Protein AF-X0XVK4-F1 (afdb_monomer_lite)

pLDDT: mean 81.13, std 18.78, range [25.44, 97.19]

Structure (mmCIF, N/CA/C/O backbone):
data_AF-X0XVK4-F1
#
_entry.id   AF-X0XVK4-F1
#
loop_
_atom_site.group_PDB
_atom_site.id
_atom_site.type_symbol
_atom_site.label_atom_id
_atom_site.label_alt_id
_atom_site.label_comp_id
_atom_site.label_asym_id
_atom_site.label_entity_id
_atom_site.label_seq_id
_atom_site.pdbx_PDB_ins_code
_atom_site.Cartn_x
_atom_site.Cartn_y
_atom_site.Cartn_z
_atom_site.occupancy
_atom_site.B_iso_or_equiv
_atom_site.auth_seq_id
_atom_site.auth_comp_id
_atom_site.auth_asym_id
_atom_site.auth_atom_id
_atom_site.pdbx_PDB_model_num
ATOM 1 N N . SER A 1 1 ? 31.329 2.927 -8.011 1.00 32.28 1 SER A N 1
ATOM 2 C CA . SER A 1 1 ? 30.435 2.873 -6.840 1.00 32.28 1 SER A CA 1
ATOM 3 C C . SER A 1 1 ? 29.659 4.177 -6.790 1.00 32.28 1 SER A C 1
ATOM 5 O O . SER A 1 1 ? 30.174 5.175 -6.301 1.00 32.28 1 SER A O 1
ATOM 7 N N . ALA A 1 2 ? 28.482 4.217 -7.417 1.00 25.44 2 ALA A N 1
ATOM 8 C CA . ALA A 1 2 ? 27.645 5.414 -7.405 1.00 25.44 2 ALA A CA 1
ATOM 9 C C . ALA A 1 2 ? 27.081 5.615 -5.984 1.00 25.44 2 ALA A C 1
ATOM 11 O O . ALA A 1 2 ? 26.613 4.638 -5.393 1.00 25.44 2 ALA A O 1
ATOM 12 N N . PRO A 1 3 ? 27.164 6.819 -5.396 1.00 25.98 3 PRO A N 1
ATOM 13 C CA . PRO A 1 3 ? 26.611 7.067 -4.077 1.00 25.98 3 PRO A CA 1
ATOM 14 C C . PRO A 1 3 ? 25.083 7.089 -4.172 1.00 25.98 3 PRO A C 1
ATOM 16 O O . PRO A 1 3 ? 24.522 7.820 -4.986 1.00 25.98 3 PRO A O 1
ATOM 19 N N . LEU A 1 4 ? 24.428 6.292 -3.324 1.00 28.64 4 LEU A N 1
ATOM 20 C CA . LEU A 1 4 ? 22.988 6.307 -3.050 1.00 28.64 4 LEU A CA 1
ATOM 21 C C . LEU A 1 4 ? 22.585 7.687 -2.496 1.00 28.64 4 LEU A C 1
ATOM 23 O O . LEU A 1 4 ? 22.470 7.885 -1.287 1.00 28.64 4 LEU A O 1
ATOM 27 N N . HIS A 1 5 ? 22.433 8.681 -3.368 1.00 30.23 5 HIS A N 1
ATOM 28 C CA . HIS A 1 5 ? 22.003 10.017 -2.982 1.00 30.23 5 HIS A CA 1
ATOM 29 C C . HIS A 1 5 ? 20.472 10.090 -2.892 1.00 30.23 5 HIS A C 1
ATOM 31 O O . HIS A 1 5 ? 19.766 10.011 -3.887 1.00 30.23 5 HIS A O 1
ATOM 37 N N . ASN A 1 6 ? 19.997 10.329 -1.666 1.00 30.61 6 ASN A N 1
ATOM 38 C CA . ASN A 1 6 ? 18.761 11.042 -1.331 1.00 30.61 6 ASN A CA 1
ATOM 39 C C . ASN A 1 6 ? 17.428 10.521 -1.906 1.00 30.61 6 ASN A C 1
ATOM 41 O O . ASN A 1 6 ? 16.698 11.243 -2.578 1.00 30.61 6 ASN A O 1
ATOM 45 N N . TRP A 1 7 ? 16.981 9.371 -1.402 1.00 35.00 7 TRP A N 1
ATOM 46 C CA . TRP A 1 7 ? 15.560 8.973 -1.391 1.00 35.00 7 TRP A CA 1
ATOM 47 C C . TRP A 1 7 ? 14.684 9.787 -0.407 1.00 35.00 7 TRP A C 1
ATOM 49 O O . TRP A 1 7 ? 13.522 9.471 -0.183 1.00 35.00 7 TRP A O 1
ATOM 59 N N . ARG A 1 8 ? 15.225 10.844 0.218 1.00 28.28 8 ARG A N 1
ATOM 60 C CA . ARG A 1 8 ? 14.572 11.587 1.315 1.00 28.28 8 ARG A CA 1
ATOM 61 C C . ARG A 1 8 ? 13.628 12.716 0.862 1.00 28.28 8 ARG A C 1
ATOM 63 O O . ARG A 1 8 ? 12.961 13.297 1.710 1.00 28.28 8 ARG A O 1
ATOM 70 N N . GLY A 1 9 ? 13.588 13.057 -0.431 1.00 26.86 9 GLY A N 1
ATOM 71 C CA . GLY A 1 9 ? 12.901 14.263 -0.935 1.00 26.86 9 GLY A CA 1
ATOM 72 C C . GLY A 1 9 ? 11.554 14.048 -1.634 1.00 26.86 9 GLY A C 1
ATOM 73 O O . GLY A 1 9 ? 10.743 14.966 -1.696 1.00 26.86 9 GLY A O 1
ATOM 74 N N . LEU A 1 10 ? 11.282 12.844 -2.126 1.00 30.81 10 LEU A N 1
ATOM 75 C CA . LEU A 1 10 ? 9.990 12.454 -2.686 1.00 30.81 10 LEU A CA 1
ATOM 76 C C . LEU A 1 10 ? 9.552 11.249 -1.880 1.00 30.81 10 LEU A C 1
ATOM 78 O O . LEU A 1 10 ? 10.339 10.326 -1.715 1.00 30.81 10 LEU A O 1
ATOM 82 N N . GLY A 1 11 ? 8.348 11.285 -1.317 1.00 35.28 11 GLY A N 1
ATOM 83 C CA . GLY A 1 11 ? 7.818 10.224 -0.471 1.00 35.28 11 GLY A CA 1
ATOM 84 C C . GLY A 1 11 ? 7.635 8.894 -1.213 1.00 35.28 11 GLY A C 1
ATOM 85 O O . GLY A 1 11 ? 6.510 8.495 -1.501 1.00 35.28 11 GLY A O 1
ATOM 86 N N . GLY A 1 12 ? 8.743 8.230 -1.516 1.00 33.53 12 GLY A N 1
A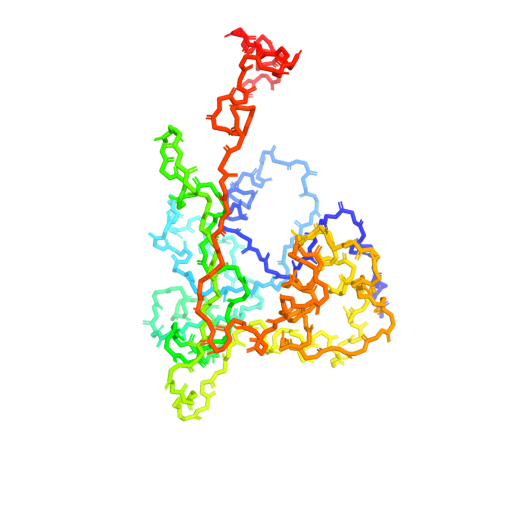TOM 87 C CA . GLY A 1 12 ? 8.829 7.037 -2.326 1.00 33.53 12 GLY A CA 1
ATOM 88 C C . GLY A 1 12 ? 8.794 5.796 -1.453 1.00 33.53 12 GLY A C 1
ATOM 89 O O . GLY A 1 12 ? 9.796 5.403 -0.865 1.00 33.53 12 GLY A O 1
ATOM 90 N N . TRP A 1 13 ? 7.645 5.128 -1.454 1.00 33.78 13 TRP A N 1
ATOM 91 C CA . TRP A 1 13 ? 7.733 3.722 -1.831 1.00 33.78 13 TRP A CA 1
ATOM 92 C C . TRP A 1 13 ? 8.324 3.671 -3.248 1.00 33.78 13 TRP A C 1
ATOM 94 O O . TRP A 1 13 ? 8.011 4.557 -4.044 1.00 33.78 13 TRP A O 1
ATOM 104 N N . PRO A 1 14 ? 9.082 2.634 -3.625 1.00 39.53 14 PRO A N 1
ATOM 105 C CA . PRO A 1 14 ? 9.409 2.387 -5.030 1.00 39.53 14 PRO A CA 1
ATOM 106 C C . PRO A 1 14 ? 8.168 2.035 -5.885 1.00 39.53 14 PRO A C 1
ATOM 108 O O . PRO A 1 14 ? 8.310 1.636 -7.033 1.00 39.53 14 PRO A O 1
ATOM 111 N N . ILE A 1 15 ? 6.952 2.194 -5.344 1.00 41.34 15 ILE A N 1
ATOM 112 C CA . ILE A 1 15 ? 5.684 2.072 -6.056 1.00 41.34 15 ILE A CA 1
ATOM 113 C C . ILE A 1 15 ? 5.376 3.419 -6.704 1.00 41.34 15 ILE A C 1
ATOM 115 O O . ILE A 1 15 ? 5.015 4.397 -6.042 1.00 41.34 15 ILE A O 1
ATOM 119 N N . THR A 1 16 ? 5.488 3.451 -8.020 1.00 40.56 16 THR A N 1
ATOM 120 C CA . THR A 1 16 ? 4.923 4.510 -8.845 1.00 40.56 16 THR A CA 1
ATOM 121 C C . THR A 1 16 ? 3.405 4.379 -8.825 1.00 40.56 16 THR A C 1
ATOM 123 O O . THR A 1 16 ? 2.857 3.379 -9.283 1.00 40.56 16 THR A O 1
ATOM 126 N N . THR A 1 17 ? 2.704 5.378 -8.295 1.00 42.72 17 THR A N 1
ATOM 127 C CA . THR A 1 17 ? 1.257 5.488 -8.507 1.00 42.72 17 THR A CA 1
ATOM 128 C C . THR A 1 17 ? 0.984 5.929 -9.951 1.00 42.72 17 THR A C 1
ATOM 130 O O . THR A 1 17 ? 1.864 6.498 -10.608 1.00 42.72 17 THR A O 1
ATOM 133 N N . CYS A 1 18 ? -0.236 5.683 -10.436 1.00 41.00 18 CYS A N 1
ATOM 134 C CA . CYS A 1 18 ? -0.753 5.988 -11.784 1.00 41.00 18 CYS A CA 1
ATOM 135 C C . CYS A 1 18 ? -0.462 7.409 -12.321 1.00 41.00 18 CYS A C 1
ATOM 137 O O . CYS A 1 18 ? -0.559 7.661 -13.509 1.00 41.00 18 CYS A O 1
ATOM 139 N N . LEU A 1 19 ? -0.016 8.348 -11.484 1.00 44.06 19 LEU A N 1
ATOM 140 C CA . LEU A 1 19 ? 0.381 9.699 -11.900 1.00 44.06 19 LEU A CA 1
ATOM 141 C C . LEU A 1 19 ? 1.798 9.786 -12.504 1.00 44.06 19 LEU A C 1
ATOM 143 O O . LEU A 1 19 ? 2.182 10.824 -13.045 1.00 44.06 19 LEU A O 1
ATOM 147 N N . THR A 1 20 ? 2.596 8.722 -12.412 1.00 53.06 20 THR A N 1
ATOM 148 C CA . THR A 1 20 ? 4.001 8.716 -12.859 1.00 53.06 20 THR A CA 1
ATOM 149 C C . THR A 1 20 ? 4.169 8.759 -14.387 1.00 53.06 20 THR A C 1
ATOM 151 O O . THR A 1 20 ? 5.024 9.516 -14.852 1.00 53.06 20 THR A O 1
ATOM 154 N N . PRO A 1 21 ? 3.355 8.054 -15.199 1.00 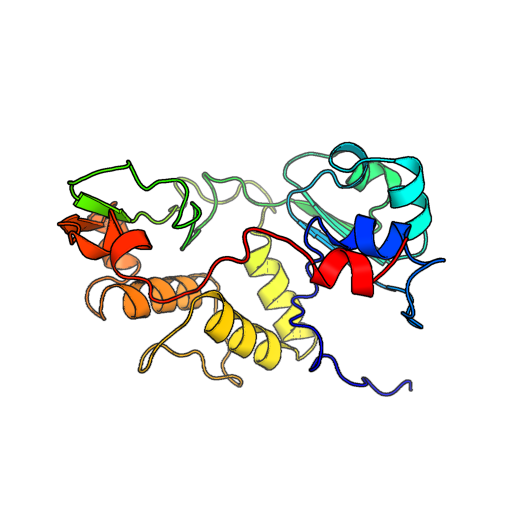49.03 21 PRO A N 1
ATOM 155 C CA . PRO A 1 21 ? 3.367 8.196 -16.653 1.00 49.03 21 PRO A CA 1
ATOM 156 C C . PRO A 1 21 ? 3.044 9.615 -17.105 1.00 49.03 21 PRO A C 1
ATOM 158 O O . PRO A 1 21 ? 3.676 10.088 -18.036 1.00 49.03 21 PRO A O 1
ATOM 161 N N . LEU A 1 22 ? 2.152 10.339 -16.415 1.00 50.19 22 LEU A N 1
ATOM 162 C CA . LEU A 1 22 ? 1.863 11.743 -16.727 1.00 50.19 22 LEU A CA 1
ATOM 163 C C . LEU A 1 22 ? 3.082 12.645 -16.457 1.00 50.19 22 LEU A C 1
ATOM 165 O O . LEU A 1 22 ? 3.399 13.525 -17.254 1.00 50.19 22 LEU A O 1
ATOM 169 N N . ALA A 1 23 ? 3.815 12.405 -15.366 1.00 53.00 23 ALA A N 1
ATOM 170 C CA . ALA A 1 23 ? 5.061 13.120 -15.087 1.00 53.00 23 ALA A CA 1
ATOM 171 C C . ALA A 1 23 ? 6.165 12.786 -16.113 1.00 53.00 23 ALA A C 1
ATOM 173 O O . ALA A 1 23 ? 6.891 13.680 -16.550 1.00 53.00 23 ALA A O 1
ATOM 174 N N . ALA A 1 24 ? 6.256 11.525 -16.548 1.00 54.16 24 ALA A N 1
ATOM 175 C CA . ALA A 1 24 ? 7.210 11.079 -17.563 1.00 54.16 24 ALA A CA 1
ATOM 176 C C . ALA A 1 24 ? 6.828 11.519 -18.995 1.00 54.16 24 ALA A C 1
ATOM 178 O O . ALA A 1 24 ? 7.697 11.832 -19.804 1.00 54.16 24 ALA A O 1
ATOM 179 N N . ALA A 1 25 ? 5.534 11.627 -19.293 1.00 52.22 25 ALA A N 1
ATOM 180 C CA . ALA A 1 25 ? 4.952 12.153 -20.527 1.00 52.22 25 ALA A CA 1
ATOM 181 C C . ALA A 1 25 ? 5.277 13.637 -20.739 1.00 52.22 25 ALA A C 1
ATOM 183 O O . ALA A 1 25 ? 5.574 14.087 -21.847 1.00 52.22 25 ALA A O 1
ATOM 184 N N . VAL A 1 26 ? 5.255 14.411 -19.651 1.00 53.25 26 VAL A N 1
ATOM 185 C CA . VAL A 1 26 ? 5.516 15.857 -19.650 1.00 53.25 26 VAL A CA 1
ATOM 186 C C . VAL A 1 26 ? 7.020 16.153 -19.491 1.00 53.25 26 VAL A C 1
ATOM 188 O O . VAL A 1 26 ? 7.418 17.308 -19.386 1.00 53.25 26 VAL A O 1
ATOM 191 N N . ARG A 1 27 ? 7.889 15.132 -19.577 1.00 55.56 27 ARG A N 1
ATOM 192 C CA . ARG A 1 27 ? 9.354 15.212 -19.424 1.00 55.56 27 ARG A CA 1
ATOM 193 C C . ARG A 1 27 ? 10.015 16.346 -20.212 1.00 55.56 27 ARG A C 1
ATOM 195 O O . ARG A 1 27 ? 10.856 17.043 -19.661 1.00 55.56 27 ARG A O 1
ATOM 202 N N . ASN A 1 28 ? 9.607 16.590 -21.461 1.00 51.53 28 ASN A N 1
ATOM 203 C CA . ASN A 1 28 ? 10.166 17.680 -22.284 1.00 51.53 28 ASN A CA 1
ATOM 204 C C . ASN A 1 28 ? 9.753 19.092 -21.820 1.00 51.53 28 ASN A C 1
ATOM 206 O O . ASN A 1 28 ? 10.301 20.079 -22.304 1.00 51.53 28 ASN A O 1
ATOM 210 N N . LYS A 1 29 ? 8.775 19.195 -20.916 1.00 50.72 29 LYS A N 1
ATOM 211 C CA . LYS A 1 29 ? 8.273 20.442 -20.322 1.00 50.72 29 LYS A CA 1
ATOM 212 C C . LYS A 1 29 ? 8.550 20.540 -18.815 1.00 50.72 29 LYS A C 1
ATOM 214 O O . LYS A 1 29 ? 8.308 21.589 -18.226 1.00 50.72 29 LYS A O 1
ATOM 219 N N . SER A 1 30 ? 9.036 19.472 -18.182 1.00 54.06 30 SER A N 1
ATOM 220 C CA . SER A 1 30 ? 9.364 19.441 -16.756 1.00 54.06 30 SER A CA 1
ATOM 221 C C . SER A 1 30 ? 10.851 19.705 -16.533 1.00 54.06 30 SER A C 1
ATOM 223 O O . SER A 1 30 ? 11.684 19.160 -17.248 1.00 54.06 30 SER A O 1
ATOM 225 N N . SER A 1 31 ? 11.207 20.463 -15.498 1.00 54.56 31 SER A N 1
ATOM 226 C CA . SER A 1 31 ? 12.598 20.700 -15.077 1.00 54.56 31 SER A CA 1
ATOM 227 C C . SER A 1 31 ? 13.220 19.508 -14.323 1.00 54.56 31 SER A C 1
ATOM 229 O O . SER A 1 31 ? 14.003 19.707 -13.395 1.00 54.56 31 SER A O 1
ATOM 231 N N . LEU A 1 32 ? 12.781 18.278 -14.604 1.00 57.22 32 LEU A N 1
ATOM 232 C CA . LEU A 1 32 ? 13.233 17.079 -13.901 1.00 57.22 32 LEU A CA 1
ATOM 233 C C . LEU A 1 32 ? 14.420 16.460 -14.651 1.00 57.22 32 LEU A C 1
ATOM 235 O O . LEU A 1 32 ? 14.248 15.852 -15.703 1.00 57.22 32 LEU A O 1
ATOM 239 N N . ASP A 1 33 ? 15.615 16.582 -14.073 1.00 65.12 33 ASP A N 1
ATOM 240 C CA . ASP A 1 33 ? 16.883 16.110 -14.657 1.00 65.12 33 ASP A CA 1
ATOM 241 C C . ASP A 1 33 ? 17.185 14.619 -14.388 1.00 65.12 33 ASP A C 1
ATOM 243 O O . ASP A 1 33 ? 18.322 14.175 -14.553 1.00 65.12 33 ASP A O 1
ATOM 247 N N . TYR A 1 34 ? 16.203 13.823 -13.953 1.00 66.38 34 TYR A N 1
ATOM 248 C CA . TYR A 1 34 ? 16.407 12.402 -13.647 1.00 66.38 34 TYR A CA 1
ATOM 249 C C . TYR A 1 34 ? 15.618 11.488 -14.589 1.00 66.38 34 TYR A C 1
ATOM 251 O O . TYR A 1 34 ? 14.569 11.861 -15.117 1.00 66.38 34 TYR A O 1
ATOM 259 N N . GLN A 1 35 ? 16.144 10.285 -14.821 1.00 69.12 35 GLN A N 1
ATOM 260 C CA . GLN A 1 35 ? 15.447 9.208 -15.523 1.00 69.12 35 GLN A CA 1
ATOM 261 C C . GLN A 1 35 ? 15.161 8.081 -14.528 1.00 69.12 35 GLN A C 1
ATOM 263 O O . GLN A 1 35 ? 16.073 7.708 -13.787 1.00 69.12 35 GLN A O 1
ATOM 268 N N . PRO A 1 36 ? 13.927 7.550 -14.471 1.00 75.25 36 PRO A N 1
ATOM 269 C CA . PRO A 1 36 ? 13.666 6.347 -13.699 1.00 75.25 36 PRO A CA 1
ATOM 270 C C . PRO A 1 36 ? 14.445 5.174 -14.308 1.00 75.25 36 PRO A C 1
ATOM 272 O O . PRO A 1 36 ? 14.480 5.008 -15.524 1.00 75.25 36 PRO A O 1
ATOM 275 N N . GLU A 1 37 ? 15.082 4.380 -13.452 1.00 84.25 37 GLU A N 1
ATOM 276 C CA . GLU A 1 37 ? 15.804 3.163 -13.853 1.00 84.25 37 GLU A CA 1
ATOM 277 C C . GLU A 1 37 ? 15.022 1.893 -13.504 1.00 84.25 37 GLU A C 1
ATOM 279 O O . GLU A 1 37 ? 15.262 0.841 -14.086 1.00 84.25 37 GLU A O 1
ATOM 284 N N . VAL A 1 38 ? 14.085 1.983 -12.555 1.00 86.19 38 VAL A N 1
ATOM 285 C CA . VAL A 1 38 ? 13.280 0.861 -12.066 1.00 86.19 38 VAL A CA 1
ATOM 286 C C . VAL A 1 38 ? 11.820 1.287 -11.977 1.00 86.19 38 VAL A C 1
ATOM 288 O O . VAL A 1 38 ? 11.518 2.362 -11.455 1.00 86.19 38 VAL A O 1
ATOM 291 N N . LEU A 1 39 ? 10.926 0.422 -12.449 1.00 85.69 39 LEU A N 1
ATOM 292 C CA . LEU A 1 39 ? 9.479 0.555 -12.320 1.00 85.69 39 LEU A CA 1
ATOM 293 C C . LEU A 1 39 ? 8.936 -0.641 -11.532 1.00 85.69 39 LEU A C 1
ATOM 295 O O . LEU A 1 39 ? 9.133 -1.786 -11.932 1.00 85.69 39 LEU A O 1
ATOM 299 N N . ILE A 1 40 ? 8.221 -0.379 -10.438 1.00 89.00 40 ILE A N 1
ATOM 300 C CA . ILE A 1 40 ? 7.441 -1.405 -9.741 1.00 89.00 40 ILE A CA 1
ATOM 301 C C . ILE A 1 40 ? 5.961 -1.130 -9.989 1.00 89.00 40 ILE A C 1
ATOM 303 O O . ILE A 1 40 ? 5.397 -0.170 -9.460 1.00 89.00 40 ILE A O 1
ATOM 307 N N . ASN A 1 41 ? 5.349 -1.984 -10.803 1.00 88.12 41 ASN A N 1
ATOM 308 C CA . ASN A 1 41 ? 3.935 -1.946 -11.136 1.00 88.12 41 ASN A CA 1
ATOM 309 C C . ASN A 1 41 ? 3.166 -2.920 -10.232 1.00 88.12 41 ASN A C 1
ATOM 311 O O . ASN A 1 41 ? 3.479 -4.107 -10.207 1.00 88.12 41 ASN A O 1
ATOM 315 N N . CYS A 1 42 ? 2.162 -2.435 -9.500 1.00 89.19 42 CYS A N 1
ATOM 316 C CA . CYS A 1 42 ? 1.366 -3.259 -8.588 1.00 89.19 42 CYS A CA 1
ATOM 317 C C . CYS A 1 42 ? -0.120 -3.181 -8.940 1.00 89.19 42 CYS A C 1
ATOM 319 O O . CYS A 1 42 ? -0.735 -2.132 -8.751 1.00 89.19 42 CYS A O 1
ATOM 321 N N . GLY A 1 43 ? -0.700 -4.288 -9.414 1.00 84.62 43 GLY A N 1
ATOM 322 C CA . GLY A 1 43 ? -2.143 -4.437 -9.623 1.00 84.62 43 GLY A CA 1
ATOM 323 C C . GLY A 1 43 ? -2.739 -3.442 -10.621 1.00 84.62 43 GLY A C 1
ATOM 324 O O . GLY A 1 43 ? -3.871 -2.997 -10.441 1.00 84.62 43 GLY A O 1
ATOM 325 N N . SER A 1 44 ? -1.968 -3.055 -11.638 1.00 84.88 44 SER A N 1
ATOM 326 C CA . SER A 1 44 ? -2.312 -1.994 -12.585 1.00 84.88 44 SER A CA 1
ATOM 327 C C . SER A 1 44 ? -1.910 -2.391 -14.002 1.00 84.88 44 SER A C 1
ATOM 329 O O . SER A 1 44 ? -0.789 -2.838 -14.228 1.00 84.88 44 SER A O 1
ATOM 331 N N . ASN A 1 45 ? -2.790 -2.137 -14.970 1.00 89.31 45 ASN A N 1
ATOM 332 C CA . ASN A 1 45 ? -2.447 -2.223 -16.384 1.00 89.31 45 ASN A CA 1
ATOM 333 C C . ASN A 1 45 ? -2.099 -0.824 -16.904 1.00 89.31 45 ASN A C 1
ATOM 335 O O . ASN A 1 45 ? -2.929 -0.149 -17.517 1.00 89.31 45 ASN A O 1
ATOM 339 N N . LEU A 1 46 ? -0.884 -0.377 -16.587 1.00 81.00 46 LEU A N 1
ATOM 340 C CA . LEU A 1 46 ? -0.383 0.975 -16.834 1.00 81.00 46 LEU A CA 1
ATOM 341 C C . LEU A 1 46 ? -0.598 1.448 -18.278 1.00 81.00 46 LEU A C 1
ATOM 343 O O . LEU A 1 46 ? -1.057 2.565 -18.497 1.00 81.00 46 LEU A O 1
ATOM 347 N N . LEU A 1 47 ? -0.290 0.594 -19.257 1.00 85.62 47 LEU A N 1
ATOM 348 C CA . LEU A 1 47 ? -0.402 0.939 -20.674 1.00 85.62 47 LEU A CA 1
ATOM 349 C C . LEU A 1 47 ? -1.852 1.184 -21.095 1.00 85.62 47 LEU A C 1
ATOM 351 O O . LEU A 1 47 ? -2.106 2.071 -21.902 1.00 85.62 47 LEU A O 1
ATOM 355 N N . MET A 1 48 ? -2.798 0.432 -20.535 1.00 87.25 48 MET A N 1
ATOM 356 C CA . MET A 1 48 ? -4.208 0.502 -20.930 1.00 87.25 48 MET A CA 1
ATOM 357 C C . MET A 1 48 ? -5.050 1.428 -20.045 1.00 87.25 48 MET A C 1
ATOM 359 O O . MET A 1 48 ? -6.178 1.754 -20.409 1.00 87.25 48 MET A O 1
ATOM 363 N N . SER A 1 49 ? -4.531 1.835 -18.884 1.00 82.06 49 SER A N 1
ATOM 364 C CA . SER A 1 49 ? -5.268 2.652 -17.908 1.00 82.06 49 SER A CA 1
ATOM 365 C C . SER A 1 49 ? -5.032 4.152 -18.080 1.00 82.06 49 SER A C 1
ATOM 367 O O . SER A 1 49 ? -5.864 4.951 -17.653 1.00 82.06 49 SER A O 1
ATOM 369 N N . GLU A 1 50 ? -3.924 4.540 -18.716 1.00 72.62 50 GLU A N 1
ATOM 370 C CA . GLU A 1 50 ? -3.547 5.939 -18.920 1.00 72.62 50 GLU A CA 1
ATOM 371 C C . GLU A 1 50 ? -3.825 6.425 -20.348 1.00 72.62 50 GLU A C 1
ATOM 373 O O . GLU A 1 50 ? -3.896 5.657 -21.310 1.00 72.62 50 GLU A O 1
ATOM 378 N N . ALA A 1 51 ? -3.952 7.744 -20.504 1.00 67.56 51 ALA A N 1
ATOM 379 C CA . ALA A 1 51 ? -4.069 8.351 -21.823 1.00 67.56 51 ALA A CA 1
ATOM 380 C C . ALA A 1 51 ? -2.713 8.319 -22.554 1.00 67.56 51 ALA A C 1
ATOM 382 O O . ALA A 1 51 ? -1.742 8.918 -22.097 1.00 67.56 51 ALA A O 1
ATOM 383 N N . GLY A 1 52 ? -2.664 7.675 -23.724 1.00 79.12 52 GLY A N 1
ATOM 384 C CA . GLY A 1 52 ? -1.454 7.583 -24.549 1.00 79.12 52 GLY A CA 1
ATOM 385 C C . GLY A 1 52 ? -0.590 6.359 -24.216 1.00 79.12 52 GLY A C 1
ATOM 386 O O . GLY A 1 52 ? 0.508 6.531 -23.678 1.00 79.12 52 GLY A O 1
ATOM 387 N N . PRO A 1 53 ? -1.044 5.135 -24.548 1.00 82.69 53 PRO A N 1
ATOM 388 C CA . PRO A 1 53 ? -0.292 3.899 -24.311 1.00 82.69 53 PRO A CA 1
ATOM 389 C C . PRO A 1 53 ? 1.132 3.953 -24.876 1.00 82.69 53 PRO A C 1
ATOM 391 O O . PRO A 1 53 ? 2.079 3.541 -24.210 1.00 82.69 53 PRO A O 1
ATOM 394 N N . GLU A 1 54 ? 1.314 4.529 -26.067 1.00 84.69 54 GLU A N 1
ATOM 395 C CA . GLU A 1 54 ? 2.624 4.654 -26.711 1.00 84.69 54 GLU A CA 1
ATOM 396 C C . GLU A 1 54 ? 3.568 5.550 -25.908 1.00 84.69 54 GLU A C 1
ATOM 398 O O . GLU A 1 54 ? 4.761 5.279 -25.812 1.00 84.69 54 GLU A O 1
ATOM 403 N N . MET A 1 55 ? 3.040 6.611 -25.296 1.00 78.31 55 MET A N 1
ATOM 404 C CA . MET A 1 55 ? 3.830 7.531 -24.484 1.00 78.31 55 MET A CA 1
ATOM 405 C C . MET A 1 55 ? 4.280 6.875 -23.179 1.00 78.31 55 MET A C 1
ATOM 407 O O . MET A 1 55 ? 5.436 7.023 -22.785 1.00 78.31 55 MET A O 1
ATOM 411 N N . SER A 1 56 ? 3.388 6.114 -22.545 1.00 79.00 56 SER A N 1
ATOM 412 C CA . SER A 1 56 ? 3.712 5.321 -21.357 1.00 79.00 56 SER A CA 1
ATOM 413 C C . SER A 1 56 ? 4.755 4.250 -21.678 1.00 79.00 56 SER A C 1
ATOM 415 O O . SER A 1 56 ? 5.740 4.115 -20.955 1.00 79.00 56 SER A O 1
ATOM 417 N N . PHE A 1 57 ? 4.607 3.543 -22.800 1.00 85.81 57 PHE A N 1
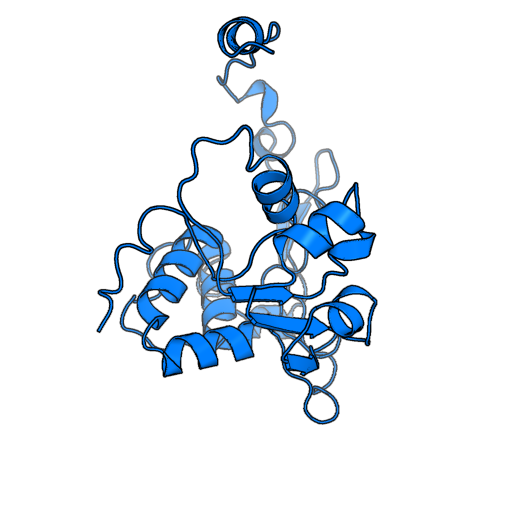ATOM 418 C CA . PHE A 1 57 ? 5.602 2.573 -23.250 1.00 85.81 57 PHE A CA 1
ATOM 419 C C . PHE A 1 57 ? 6.967 3.233 -23.475 1.00 85.81 57 PHE A C 1
ATOM 421 O O . PHE A 1 57 ? 7.967 2.802 -22.908 1.00 85.81 57 PHE A O 1
ATOM 428 N N . GLU A 1 58 ? 7.020 4.324 -24.240 1.00 83.69 58 GLU A N 1
ATOM 429 C CA . GLU A 1 58 ? 8.267 5.042 -24.518 1.00 83.69 58 GLU A CA 1
ATOM 430 C C . GLU A 1 58 ? 8.948 5.580 -23.251 1.00 83.69 58 GLU A C 1
ATOM 432 O O . GLU A 1 58 ? 10.179 5.619 -23.187 1.00 83.69 58 GLU A O 1
ATOM 437 N N . ALA A 1 59 ? 8.167 5.963 -22.238 1.00 78.62 59 ALA A N 1
ATOM 438 C CA . ALA A 1 59 ? 8.681 6.425 -20.956 1.00 78.62 59 ALA A CA 1
ATOM 439 C C . ALA A 1 59 ? 9.371 5.313 -20.150 1.00 78.62 59 ALA A C 1
ATOM 441 O O . ALA A 1 59 ? 10.392 5.580 -19.515 1.00 78.62 59 ALA A O 1
ATOM 442 N N . PHE A 1 60 ? 8.836 4.088 -20.178 1.00 83.44 60 PHE A N 1
ATOM 443 C CA . PHE A 1 60 ? 9.270 3.007 -19.284 1.00 83.44 60 PHE A CA 1
ATOM 444 C C . PHE A 1 60 ? 9.988 1.843 -19.971 1.00 83.44 60 PHE A C 1
ATOM 446 O O . PHE A 1 60 ? 10.578 1.030 -19.271 1.00 83.44 60 PHE A O 1
ATOM 453 N N . LYS A 1 61 ? 10.042 1.777 -21.307 1.00 87.38 61 LYS A N 1
ATOM 454 C CA . LYS A 1 61 ? 10.684 0.671 -22.055 1.00 87.38 61 LYS A CA 1
ATOM 455 C C . LYS A 1 61 ? 12.166 0.430 -21.747 1.00 87.38 61 LYS A C 1
ATOM 457 O O . LYS A 1 61 ? 12.702 -0.603 -22.122 1.00 87.38 61 LYS A O 1
ATOM 462 N N . ASN A 1 62 ? 12.843 1.409 -21.142 1.00 87.31 62 ASN A N 1
ATOM 463 C CA . ASN A 1 62 ? 14.251 1.308 -20.748 1.00 87.31 62 ASN A CA 1
ATOM 464 C C . ASN A 1 62 ? 14.433 1.121 -19.229 1.00 87.31 62 ASN A C 1
ATOM 466 O O . ASN A 1 62 ? 15.569 1.096 -18.762 1.00 87.31 62 ASN A O 1
ATOM 470 N N . CYS A 1 63 ? 13.346 1.066 -18.454 1.00 88.88 63 CYS A N 1
ATOM 471 C CA . CYS A 1 63 ? 13.396 0.756 -17.027 1.00 88.88 63 CYS A CA 1
ATOM 472 C C . CYS A 1 63 ? 13.517 -0.754 -16.827 1.00 88.88 63 CYS A C 1
ATOM 474 O O . CYS A 1 63 ? 13.022 -1.521 -17.644 1.00 88.88 63 CYS A O 1
ATOM 476 N N . PHE A 1 64 ? 14.091 -1.163 -15.699 1.00 90.88 64 PHE A N 1
ATOM 477 C CA . PHE A 1 64 ? 13.907 -2.510 -15.178 1.00 90.88 64 PHE A CA 1
ATOM 478 C C . PHE A 1 64 ? 12.535 -2.609 -14.502 1.00 90.88 64 PHE A C 1
ATOM 480 O O . PHE A 1 64 ? 12.268 -1.893 -13.531 1.00 90.88 64 PHE A O 1
ATOM 487 N N . VAL A 1 65 ? 11.651 -3.459 -15.010 1.00 91.00 65 VAL A N 1
ATOM 488 C CA . VAL A 1 65 ? 10.236 -3.482 -14.631 1.00 91.00 65 VAL A CA 1
ATOM 489 C C . VAL A 1 65 ? 9.884 -4.755 -13.864 1.00 91.00 65 VA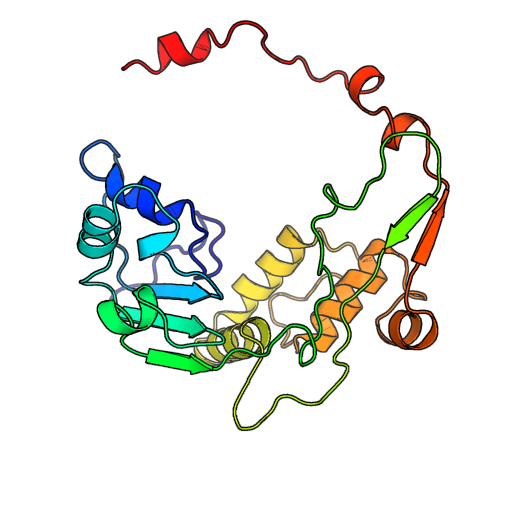L A C 1
ATOM 491 O O . VAL A 1 65 ? 10.005 -5.871 -14.369 1.00 91.00 65 VAL A O 1
ATOM 494 N N . ILE A 1 66 ? 9.373 -4.577 -12.645 1.00 93.31 66 ILE A N 1
ATOM 495 C CA . ILE A 1 66 ? 8.783 -5.640 -11.825 1.00 93.31 66 ILE A CA 1
ATOM 496 C C . ILE A 1 66 ? 7.271 -5.423 -11.801 1.00 93.31 66 ILE A C 1
ATOM 498 O O . ILE A 1 66 ? 6.813 -4.372 -11.353 1.00 93.31 66 ILE A O 1
ATOM 502 N N . SER A 1 67 ? 6.494 -6.406 -12.258 1.00 93.12 67 SER A N 1
ATOM 503 C CA . SER A 1 67 ? 5.030 -6.331 -12.288 1.00 93.12 67 SER A CA 1
ATOM 504 C C . SER A 1 67 ? 4.391 -7.365 -11.365 1.00 93.12 67 SER A C 1
ATOM 506 O O . SER A 1 67 ? 4.611 -8.565 -11.526 1.00 93.12 67 SER A O 1
ATOM 508 N N . PHE A 1 68 ? 3.579 -6.906 -10.414 1.00 94.31 68 PHE A N 1
ATOM 509 C CA . PHE A 1 68 ? 2.726 -7.735 -9.564 1.00 94.31 68 PHE A CA 1
ATOM 510 C C . PHE A 1 68 ? 1.310 -7.740 -10.117 1.00 94.31 68 PHE A C 1
ATOM 512 O O . PHE A 1 68 ? 0.628 -6.721 -10.022 1.00 94.31 68 PHE A O 1
ATOM 519 N N . ASN A 1 69 ? 0.852 -8.874 -10.644 1.00 91.44 69 ASN A N 1
ATOM 520 C CA . ASN A 1 69 ? -0.477 -8.982 -11.240 1.00 91.44 69 ASN A CA 1
ATOM 521 C C . ASN A 1 69 ? -1.161 -10.315 -10.896 1.00 91.44 69 ASN A C 1
ATOM 523 O O . ASN A 1 69 ? -0.512 -11.328 -10.634 1.00 91.44 69 ASN A O 1
ATOM 527 N N . LEU A 1 70 ? -2.499 -10.311 -10.936 1.00 92.06 70 LEU A N 1
ATOM 528 C CA . LEU A 1 70 ? -3.325 -11.521 -10.809 1.00 92.06 70 LEU A CA 1
ATOM 529 C C . LEU A 1 70 ? -3.368 -12.335 -12.110 1.00 92.06 70 LEU A C 1
ATOM 531 O O . LEU A 1 70 ? -3.510 -13.558 -12.081 1.00 92.06 70 LEU A O 1
ATOM 535 N N . PHE A 1 71 ? -3.263 -11.642 -13.242 1.00 90.69 71 PHE A N 1
ATOM 536 C CA . PHE A 1 71 ? -3.311 -12.192 -14.592 1.00 90.69 71 PHE A CA 1
ATOM 537 C C . PHE A 1 71 ? -2.214 -11.545 -15.432 1.00 90.69 71 PHE A C 1
ATOM 539 O O . PHE A 1 71 ? -1.804 -10.422 -15.143 1.00 90.69 71 PHE A O 1
ATOM 546 N N . SER A 1 72 ? -1.762 -12.226 -16.483 1.00 90.88 72 SER A N 1
ATOM 547 C CA . SER A 1 72 ? -0.919 -11.555 -17.472 1.00 90.88 72 SER A CA 1
ATOM 548 C C . SER A 1 72 ? -1.747 -10.523 -18.234 1.00 90.88 72 SER A C 1
ATOM 550 O O . SER A 1 72 ? -2.862 -10.829 -18.664 1.00 90.88 72 SER A O 1
ATOM 552 N N . ASP A 1 73 ? -1.218 -9.313 -18.365 1.00 92.31 73 ASP A N 1
ATOM 553 C CA . ASP A 1 73 ? -1.850 -8.174 -19.030 1.00 92.31 73 ASP A CA 1
ATOM 554 C C . ASP A 1 73 ? -0.873 -7.502 -20.007 1.00 92.31 73 ASP A C 1
ATOM 556 O O . ASP A 1 73 ? 0.304 -7.856 -20.077 1.00 92.31 73 ASP A O 1
ATOM 560 N N . GLU A 1 74 ? -1.351 -6.529 -20.784 1.00 93.62 74 GLU A N 1
ATOM 561 C CA . GLU A 1 74 ? -0.554 -5.844 -21.805 1.00 93.62 74 GLU A CA 1
ATOM 562 C C . GLU A 1 74 ? 0.686 -5.160 -21.218 1.00 93.62 74 GLU A C 1
ATOM 564 O O . GLU A 1 74 ? 1.731 -5.130 -21.862 1.00 93.62 74 GLU A O 1
ATOM 569 N N . THR A 1 75 ? 0.595 -4.631 -19.995 1.00 90.62 75 THR A N 1
ATOM 570 C CA . THR A 1 75 ? 1.736 -4.001 -19.318 1.00 90.62 75 THR A CA 1
ATOM 571 C C . THR A 1 75 ? 2.789 -5.036 -18.935 1.00 90.62 75 THR A C 1
ATOM 573 O O . THR A 1 75 ? 3.972 -4.820 -19.198 1.00 90.62 75 THR A O 1
ATOM 576 N N . ALA A 1 76 ? 2.382 -6.164 -18.352 1.00 92.81 76 ALA A N 1
ATOM 577 C CA . ALA A 1 76 ? 3.288 -7.246 -17.998 1.00 92.81 76 ALA A CA 1
ATOM 578 C C . ALA A 1 76 ? 3.962 -7.841 -19.241 1.00 92.81 76 ALA A C 1
ATOM 580 O O . ALA A 1 76 ? 5.178 -7.985 -19.261 1.00 92.81 76 ALA A O 1
ATOM 581 N N . GLU A 1 77 ? 3.199 -8.114 -20.298 1.00 94.50 77 GLU A N 1
ATOM 582 C CA . GLU A 1 77 ? 3.722 -8.722 -21.526 1.00 94.50 77 GLU A CA 1
ATOM 583 C C . GLU A 1 77 ? 4.625 -7.773 -22.333 1.00 94.50 77 GLU A C 1
ATOM 585 O O . GLU A 1 77 ? 5.571 -8.220 -22.980 1.00 94.50 77 GLU A O 1
ATOM 590 N N . ALA A 1 78 ? 4.348 -6.463 -22.323 1.00 92.44 78 ALA A N 1
ATOM 591 C CA . ALA A 1 78 ? 5.102 -5.500 -23.127 1.00 92.44 78 ALA A CA 1
ATOM 592 C C . ALA A 1 78 ? 6.326 -4.910 -22.412 1.00 92.44 78 ALA A C 1
ATOM 594 O O . ALA A 1 78 ? 7.281 -4.528 -23.089 1.00 92.44 78 ALA A O 1
ATOM 595 N N . LEU A 1 79 ? 6.280 -4.768 -21.082 1.00 90.94 79 LEU A N 1
ATOM 596 C CA . LEU A 1 79 ? 7.297 -4.037 -20.317 1.00 90.94 79 LEU A CA 1
ATOM 597 C C . LEU A 1 79 ? 7.991 -4.860 -19.230 1.00 90.94 79 LEU A C 1
ATOM 599 O O . LEU A 1 79 ? 9.114 -4.510 -18.890 1.00 90.94 79 LEU A O 1
ATOM 603 N N . ALA A 1 80 ? 7.355 -5.877 -18.634 1.00 93.69 80 ALA A N 1
ATOM 604 C CA . ALA A 1 80 ? 7.902 -6.495 -17.425 1.00 93.69 80 ALA A CA 1
ATOM 605 C C . ALA A 1 80 ? 9.140 -7.362 -17.703 1.00 93.69 80 ALA A C 1
ATOM 607 O O . ALA A 1 80 ? 9.088 -8.310 -18.482 1.00 93.69 80 ALA A O 1
ATOM 608 N N . ASP A 1 81 ? 10.226 -7.101 -16.975 1.00 96.56 81 ASP A N 1
ATOM 609 C CA . ASP A 1 81 ? 11.378 -8.004 -16.892 1.00 96.56 81 ASP A CA 1
ATOM 610 C C . ASP A 1 81 ? 11.113 -9.156 -15.913 1.00 96.56 81 ASP A C 1
ATOM 612 O O . ASP A 1 81 ? 11.592 -10.276 -16.100 1.00 96.56 81 ASP A O 1
ATOM 616 N N . ILE A 1 82 ? 10.354 -8.882 -14.844 1.00 95.38 82 ILE A N 1
ATOM 617 C CA . ILE A 1 82 ? 9.925 -9.870 -13.851 1.00 95.38 82 ILE A CA 1
ATOM 618 C C . ILE A 1 82 ? 8.425 -9.726 -13.611 1.00 95.38 82 ILE A C 1
ATOM 620 O O . ILE A 1 82 ? 7.942 -8.653 -13.250 1.00 95.38 82 ILE A O 1
ATOM 624 N N . VAL A 1 83 ? 7.704 -10.842 -13.717 1.00 95.06 83 VAL A N 1
ATOM 625 C CA . VAL A 1 83 ? 6.296 -10.943 -13.320 1.00 95.06 83 VAL A CA 1
ATOM 626 C C . VAL A 1 83 ? 6.197 -11.758 -12.034 1.00 95.06 83 VAL A C 1
ATOM 628 O O . VAL A 1 83 ? 6.694 -12.882 -11.965 1.00 95.06 83 VAL A O 1
ATOM 631 N N . LEU A 1 84 ? 5.559 -11.189 -11.011 1.00 95.44 84 LEU A N 1
ATOM 632 C CA . LEU A 1 84 ? 5.314 -11.829 -9.720 1.00 95.44 84 LEU A CA 1
ATOM 633 C C . LEU A 1 84 ? 3.802 -12.039 -9.516 1.00 95.44 84 LEU A C 1
ATOM 635 O O . LEU A 1 84 ? 3.030 -11.094 -9.696 1.00 95.44 84 LEU A O 1
ATOM 639 N N . PRO A 1 85 ? 3.356 -13.253 -9.144 1.00 95.25 85 PRO A N 1
ATOM 640 C CA . PRO A 1 85 ? 1.936 -13.540 -8.967 1.00 95.25 85 PRO A CA 1
ATOM 641 C C . PRO A 1 85 ? 1.412 -12.935 -7.655 1.00 95.25 85 PRO A C 1
ATOM 643 O O . PRO A 1 85 ? 1.810 -13.355 -6.566 1.00 95.25 85 PRO A O 1
ATOM 646 N N . ASP A 1 86 ? 0.499 -11.967 -7.758 1.00 95.50 86 ASP A N 1
ATOM 647 C CA . ASP A 1 86 ? -0.113 -11.328 -6.585 1.00 95.50 86 ASP A CA 1
ATOM 648 C C . ASP A 1 86 ? -1.241 -12.188 -5.983 1.00 95.50 86 ASP A C 1
ATOM 650 O O . ASP A 1 86 ? -1.844 -13.032 -6.655 1.00 95.50 86 ASP A O 1
ATOM 654 N N . ALA A 1 87 ? -1.535 -11.962 -4.704 1.00 94.94 87 ALA A N 1
ATOM 655 C CA . ALA A 1 87 ? -2.671 -12.562 -4.012 1.00 94.94 87 ALA A CA 1
ATOM 656 C C . ALA A 1 87 ? -3.956 -11.762 -4.285 1.00 94.94 87 ALA A C 1
ATOM 658 O O . ALA A 1 87 ? -3.980 -10.530 -4.180 1.00 94.94 87 ALA A O 1
ATOM 659 N N . CYS A 1 88 ? -5.053 -12.448 -4.609 1.00 93.75 88 CYS A N 1
ATOM 660 C CA . CYS A 1 88 ? -6.351 -11.798 -4.785 1.00 93.75 88 CYS A CA 1
ATOM 661 C C . CYS A 1 88 ? -6.952 -11.358 -3.440 1.00 93.75 88 CYS A C 1
ATOM 663 O O . CYS A 1 88 ? -6.462 -11.704 -2.367 1.00 93.75 88 CYS A O 1
ATOM 665 N N . TYR A 1 89 ? -8.058 -10.614 -3.487 1.00 92.81 89 TYR A N 1
ATOM 666 C CA . TYR A 1 89 ? -8.716 -10.092 -2.285 1.00 92.81 89 TYR A CA 1
ATOM 667 C C . TYR A 1 89 ? -9.183 -11.184 -1.300 1.00 92.81 89 TYR A C 1
ATOM 669 O O . TYR A 1 89 ? -9.288 -10.912 -0.113 1.00 92.81 89 TYR A O 1
ATOM 677 N N . LEU A 1 90 ? -9.426 -12.422 -1.752 1.00 95.75 90 LEU A N 1
ATOM 678 C CA . LEU A 1 90 ? -9.787 -13.542 -0.868 1.00 95.75 90 LEU A CA 1
ATOM 679 C C . LEU A 1 90 ? -8.582 -14.173 -0.156 1.00 95.75 90 LEU A C 1
ATOM 681 O O . LEU A 1 90 ? -8.773 -14.922 0.797 1.00 95.75 90 LEU A O 1
ATOM 685 N N . GLU A 1 91 ? -7.367 -13.904 -0.628 1.00 95.88 91 GLU A N 1
ATOM 686 C CA . GLU A 1 91 ? -6.126 -14.566 -0.203 1.00 95.88 91 GLU A CA 1
ATOM 687 C C . GLU A 1 91 ? -5.250 -13.664 0.686 1.00 95.88 91 GLU A C 1
ATOM 689 O O . GLU A 1 91 ? -4.195 -14.096 1.143 1.00 95.88 91 GLU A O 1
ATOM 694 N N . ARG A 1 92 ? -5.636 -12.398 0.918 1.00 93.88 92 ARG A N 1
ATOM 695 C CA . ARG A 1 92 ? -4.760 -11.396 1.546 1.00 93.88 92 ARG A CA 1
ATOM 696 C C . ARG A 1 92 ? -5.397 -10.645 2.706 1.00 93.88 92 ARG A C 1
ATOM 698 O O . ARG A 1 92 ? -6.595 -10.368 2.715 1.00 93.88 92 ARG A O 1
ATOM 705 N N . LEU A 1 93 ? -4.537 -10.243 3.639 1.00 94.50 93 LEU A N 1
ATOM 706 C CA . LEU A 1 93 ? -4.850 -9.243 4.649 1.00 94.50 93 LEU A CA 1
ATOM 707 C C . LEU A 1 93 ? -4.702 -7.841 4.049 1.00 94.50 93 LEU A C 1
ATOM 709 O O . LEU A 1 93 ? -3.629 -7.491 3.554 1.00 94.50 93 LEU A O 1
ATOM 713 N N . ASP A 1 94 ? -5.734 -7.018 4.175 1.00 91.94 94 ASP A N 1
ATOM 714 C CA . ASP A 1 94 ? -5.655 -5.584 3.902 1.00 91.94 94 ASP A CA 1
ATOM 715 C C . ASP A 1 94 ? -6.205 -4.813 5.107 1.00 91.94 94 ASP A C 1
ATOM 717 O O . ASP A 1 94 ? -7.397 -4.939 5.413 1.00 91.94 94 ASP A O 1
ATOM 721 N N . PRO A 1 95 ? -5.366 -4.047 5.832 1.00 90.12 95 PRO A N 1
ATOM 722 C CA . PRO A 1 95 ? -5.843 -3.254 6.949 1.00 90.12 95 PRO A CA 1
ATOM 723 C C . PRO A 1 95 ? -6.715 -2.086 6.493 1.00 90.12 95 PRO A C 1
ATOM 725 O O . PRO A 1 95 ? -7.470 -1.602 7.323 1.00 90.12 95 PRO A O 1
ATOM 728 N N . LEU A 1 96 ? -6.634 -1.642 5.230 1.00 86.88 96 LEU A N 1
ATOM 729 C CA . LEU A 1 96 ? -7.380 -0.510 4.676 1.00 86.88 96 LEU A CA 1
ATOM 730 C C . LEU A 1 96 ? -7.930 -0.857 3.275 1.00 86.88 96 LEU A C 1
ATOM 732 O O . LEU A 1 96 ? -7.527 -0.250 2.282 1.00 86.88 96 LEU A O 1
ATOM 736 N N . PRO A 1 97 ? -8.872 -1.813 3.175 1.00 85.56 97 PRO A N 1
ATOM 737 C CA . PRO A 1 97 ? -9.336 -2.323 1.883 1.00 85.56 97 PRO A CA 1
ATOM 738 C C . PRO A 1 97 ? -10.106 -1.293 1.058 1.00 85.56 97 PRO A C 1
ATOM 740 O O . PRO A 1 97 ? -10.183 -1.398 -0.164 1.00 85.56 97 PRO A O 1
ATOM 743 N N . ASN A 1 98 ? -10.674 -0.291 1.727 1.00 81.56 98 ASN A N 1
ATOM 744 C CA . ASN A 1 98 ? -11.438 0.772 1.109 1.00 81.56 98 ASN A CA 1
ATOM 745 C C . ASN A 1 98 ? -10.863 2.125 1.512 1.00 81.56 98 ASN A C 1
ATOM 747 O O . ASN A 1 98 ? -10.416 2.335 2.643 1.00 81.56 98 ASN A O 1
ATOM 751 N N . TRP A 1 99 ? -10.920 3.083 0.589 1.00 71.31 99 TRP A N 1
ATOM 752 C CA . TRP A 1 99 ? -10.541 4.449 0.914 1.00 71.31 99 TRP A CA 1
ATOM 753 C C . TRP A 1 99 ? -11.524 5.024 1.928 1.00 71.31 99 TRP A C 1
ATOM 755 O O . TRP A 1 99 ? -12.739 4.987 1.711 1.00 71.31 99 TRP A O 1
ATOM 765 N N . LEU A 1 100 ? -10.996 5.667 2.971 1.00 67.56 100 LEU A N 1
ATOM 766 C CA . LEU A 1 100 ? -11.792 6.261 4.047 1.00 67.56 100 LEU A CA 1
ATOM 767 C C . LEU A 1 100 ? -12.846 7.264 3.563 1.00 67.56 100 LEU A C 1
ATOM 769 O O . LEU A 1 100 ? -13.703 7.611 4.349 1.00 67.56 100 LEU A O 1
ATOM 773 N N . GLY A 1 101 ? -12.798 7.748 2.316 1.00 63.16 101 GLY A N 1
ATOM 774 C CA . GLY A 1 101 ? -13.806 8.645 1.739 1.00 63.16 101 GLY A CA 1
ATOM 775 C C . GLY A 1 101 ? -14.914 7.975 0.913 1.00 63.16 101 GLY A C 1
ATOM 776 O O . GLY A 1 101 ? -15.906 8.641 0.624 1.00 63.16 101 GLY A O 1
ATOM 777 N N . HIS A 1 102 ? -14.759 6.709 0.504 1.00 61.12 102 HIS A N 1
ATOM 778 C CA . HIS A 1 102 ? -15.662 6.050 -0.456 1.00 61.12 102 HIS A CA 1
ATOM 779 C C . HIS A 1 102 ? -16.783 5.229 0.201 1.00 61.12 102 HIS A C 1
ATOM 781 O O . HIS A 1 102 ? -17.869 5.148 -0.367 1.00 61.12 102 HIS A O 1
ATOM 787 N N . ASP A 1 103 ? -16.584 4.738 1.426 1.00 57.31 103 ASP A N 1
ATOM 788 C CA . ASP A 1 103 ? -17.604 3.978 2.177 1.00 57.31 103 ASP A CA 1
ATOM 789 C C . ASP A 1 103 ? -18.489 4.858 3.074 1.00 57.31 103 ASP A C 1
ATOM 791 O O . ASP A 1 103 ? -19.325 4.393 3.854 1.00 57.31 103 ASP A O 1
ATOM 795 N N . LEU A 1 104 ? -18.311 6.174 2.981 1.00 63.62 104 LEU A N 1
ATOM 796 C CA . LEU A 1 104 ? -18.972 7.131 3.846 1.00 63.62 104 LEU A CA 1
ATOM 797 C C . LEU A 1 104 ? -20.322 7.534 3.257 1.00 63.62 104 LEU A C 1
ATOM 799 O O . LEU A 1 104 ? -20.429 8.517 2.527 1.00 63.62 104 LEU A O 1
ATOM 803 N N . SER A 1 105 ? -21.378 6.803 3.619 1.00 64.12 105 SER A N 1
ATOM 804 C CA . SER A 1 105 ? -22.749 7.234 3.313 1.00 64.12 105 SER A CA 1
ATOM 805 C C . SER A 1 105 ? -22.971 8.672 3.799 1.00 64.12 105 SER A C 1
ATOM 807 O O . SER A 1 105 ? -22.708 8.980 4.967 1.00 64.12 105 SER A O 1
ATOM 809 N N . ALA A 1 106 ? -23.423 9.557 2.909 1.00 69.19 106 ALA A N 1
ATOM 810 C CA . ALA A 1 106 ? -23.682 10.951 3.249 1.00 69.19 106 ALA A CA 1
ATOM 811 C C . ALA A 1 106 ? -24.807 11.060 4.293 1.00 69.19 106 ALA A C 1
ATOM 813 O O . ALA A 1 106 ? -25.816 10.361 4.206 1.00 69.19 106 ALA A O 1
ATOM 814 N N . GLY A 1 107 ? -24.647 11.976 5.249 1.00 81.06 107 GLY A N 1
ATOM 815 C CA . GLY A 1 107 ? -25.640 12.253 6.285 1.00 81.06 107 GLY A CA 1
ATOM 816 C C . GLY A 1 107 ? -25.337 11.619 7.642 1.00 81.06 107 GLY A C 1
ATOM 817 O O . GLY A 1 107 ? -24.267 11.056 7.873 1.00 81.06 107 GLY A O 1
ATOM 818 N N . MET A 1 108 ? -26.298 11.771 8.554 1.00 85.81 108 MET A N 1
ATOM 819 C CA . MET A 1 108 ? -26.206 11.253 9.918 1.00 85.81 108 MET A CA 1
ATOM 820 C C . MET A 1 108 ? -26.437 9.737 9.924 1.00 85.81 108 MET A C 1
ATOM 822 O O . MET A 1 108 ? -27.366 9.248 9.287 1.00 85.81 108 MET A O 1
ATOM 826 N N . GLY A 1 109 ? -25.591 9.010 10.647 1.00 86.88 109 GLY A N 1
ATOM 827 C CA . GLY A 1 109 ? -25.597 7.553 10.769 1.00 86.88 109 GLY A CA 1
ATOM 828 C C . GLY A 1 109 ? -24.364 7.104 11.545 1.00 86.88 109 GLY A C 1
ATOM 829 O O . GLY A 1 109 ? -23.746 7.930 12.221 1.00 86.88 109 GLY A O 1
ATOM 830 N N . ASP A 1 110 ? -23.978 5.843 11.395 1.00 88.81 110 ASP A N 1
ATOM 831 C CA . ASP A 1 110 ? -22.753 5.313 11.993 1.00 88.81 110 ASP A CA 1
ATOM 832 C C . ASP A 1 110 ? -21.615 5.291 10.965 1.00 88.81 110 ASP A C 1
ATOM 834 O O . ASP A 1 110 ? -21.820 5.074 9.766 1.00 88.81 110 ASP A O 1
ATOM 838 N N . TRP A 1 111 ? -20.400 5.567 11.426 1.00 86.62 111 TRP A N 1
ATOM 839 C CA . TRP A 1 111 ? -19.185 5.140 10.755 1.00 86.62 111 TRP A CA 1
ATOM 840 C C . TRP A 1 111 ? -19.090 3.618 10.801 1.00 86.62 111 TRP A C 1
ATOM 842 O O . TRP A 1 111 ? -19.538 2.996 11.763 1.00 86.62 111 TRP A O 1
ATOM 852 N N . GLY A 1 112 ? -18.490 3.036 9.768 1.00 87.75 112 GLY A N 1
ATOM 853 C CA . GLY A 1 112 ? -18.166 1.620 9.703 1.00 87.75 112 GLY A CA 1
ATOM 854 C C . GLY A 1 112 ? -16.745 1.453 9.194 1.00 87.75 112 GLY A C 1
ATOM 855 O O . GLY A 1 112 ? -16.352 2.115 8.234 1.00 87.75 112 GLY A O 1
ATOM 856 N N . TYR A 1 113 ? -15.980 0.589 9.849 1.00 90.31 113 TYR A N 1
ATOM 857 C CA . TYR A 1 113 ? -14.636 0.225 9.442 1.00 90.31 113 TYR A CA 1
ATOM 858 C C . TYR A 1 113 ? -14.486 -1.287 9.391 1.00 90.31 113 TYR A C 1
ATOM 860 O O . TYR A 1 113 ? -14.893 -1.988 10.317 1.00 90.31 113 TYR A O 1
ATOM 868 N N . GLN A 1 114 ? -13.867 -1.773 8.324 1.00 90.69 114 GLN A N 1
ATOM 869 C CA . GLN A 1 114 ? -13.609 -3.187 8.105 1.00 90.69 114 GLN A CA 1
ATOM 870 C C . GLN A 1 114 ? -12.183 -3.386 7.604 1.00 90.69 114 GLN A C 1
ATOM 872 O O . GLN A 1 114 ? -11.628 -2.526 6.919 1.00 90.69 114 GLN A O 1
ATOM 877 N N . VAL A 1 115 ? -11.626 -4.550 7.913 1.00 92.31 115 VAL A N 1
ATOM 878 C CA . VAL A 1 115 ? -10.377 -5.041 7.325 1.00 92.31 115 VAL A CA 1
ATOM 879 C C . VAL A 1 115 ? -10.708 -6.165 6.349 1.00 92.31 115 VAL A C 1
ATOM 881 O O . VAL A 1 115 ? -11.673 -6.905 6.554 1.00 92.31 115 VAL A O 1
ATOM 884 N N . CYS A 1 116 ? -9.916 -6.320 5.291 1.00 92.88 116 CYS A N 1
ATOM 885 C CA . CYS A 1 116 ? -10.013 -7.506 4.448 1.00 92.88 116 CYS A CA 1
ATOM 886 C C . CYS A 1 116 ? -9.207 -8.617 5.101 1.00 92.88 116 CYS A C 1
ATOM 888 O O . CYS A 1 116 ? -8.007 -8.461 5.312 1.00 92.88 116 CYS A O 1
ATOM 890 N N . GLN A 1 117 ? -9.867 -9.721 5.431 1.00 93.06 117 GLN A N 1
ATOM 891 C CA . GLN A 1 117 ? -9.220 -10.896 6.000 1.00 93.06 117 GLN A CA 1
ATOM 892 C C . GLN A 1 117 ? -9.077 -11.971 4.925 1.00 93.06 117 GLN A C 1
ATOM 894 O O . GLN A 1 117 ? -10.004 -12.138 4.126 1.00 93.06 117 GLN A O 1
ATOM 899 N N . PRO A 1 118 ? -7.969 -12.730 4.917 1.00 94.88 118 PRO A N 1
ATOM 900 C CA . PRO A 1 118 ? -7.837 -13.860 4.013 1.00 94.88 118 PRO A CA 1
ATOM 901 C C . PRO A 1 118 ? -8.910 -14.905 4.351 1.00 94.88 118 PRO A C 1
ATOM 903 O O . PRO A 1 118 ? -8.969 -15.426 5.464 1.00 94.88 118 PRO A O 1
ATOM 906 N N . ALA A 1 119 ? -9.783 -15.190 3.388 1.00 94.94 119 ALA A N 1
ATOM 907 C CA . ALA A 1 119 ? -10.791 -16.243 3.483 1.00 94.94 119 ALA A CA 1
ATOM 908 C C . ALA A 1 119 ? -10.205 -17.619 3.137 1.00 94.94 119 ALA A C 1
ATOM 910 O O . ALA A 1 119 ? -10.720 -18.649 3.572 1.00 94.94 119 ALA A O 1
ATOM 911 N N . VAL A 1 120 ? -9.140 -17.627 2.335 1.00 96.00 120 VAL A N 1
ATOM 912 C CA . VAL A 1 120 ? -8.383 -18.810 1.929 1.00 96.00 120 VAL A CA 1
ATOM 913 C C . VAL A 1 120 ? -6.891 -18.490 1.955 1.00 96.00 120 VAL A C 1
ATOM 915 O O . VAL A 1 120 ? -6.499 -17.331 1.831 1.00 96.00 120 VAL A O 1
ATOM 918 N N . GLU A 1 121 ? -6.058 -19.516 2.089 1.00 95.00 121 GLU A N 1
ATOM 919 C CA . GLU A 1 121 ? -4.614 -19.364 1.895 1.00 95.00 121 GLU A CA 1
ATOM 920 C C . GLU A 1 121 ? -4.301 -19.061 0.416 1.00 95.00 121 GLU A C 1
ATOM 922 O O . GLU A 1 121 ? -5.002 -19.581 -0.465 1.00 95.00 121 GLU A O 1
ATOM 927 N N . PRO A 1 122 ? -3.254 -18.267 0.115 1.00 94.94 122 PRO A N 1
ATOM 928 C CA . PRO A 1 122 ? -2.819 -18.027 -1.255 1.00 94.94 122 PRO A CA 1
ATOM 929 C C . PRO A 1 122 ? -2.576 -19.325 -2.031 1.00 94.94 122 PRO A C 1
ATOM 931 O O . PRO A 1 122 ? -1.889 -20.237 -1.565 1.00 94.94 122 PRO A O 1
ATOM 934 N N . LEU A 1 123 ? -3.133 -19.415 -3.240 1.00 93.56 123 LEU A N 1
ATOM 935 C CA . LEU A 1 123 ? -2.932 -20.583 -4.094 1.00 93.56 123 LEU A CA 1
ATOM 936 C C . LEU A 1 123 ? -1.549 -20.562 -4.762 1.00 93.56 123 LEU A C 1
ATOM 938 O O . LEU A 1 123 ? -1.119 -19.544 -5.306 1.00 93.56 123 LEU A O 1
ATOM 942 N N . TYR A 1 124 ? -0.904 -21.730 -4.827 1.00 94.06 124 TYR A N 1
ATOM 943 C CA . TYR A 1 124 ? 0.413 -21.922 -5.449 1.00 94.06 124 TYR A CA 1
ATOM 944 C C . TYR A 1 124 ? 1.497 -21.038 -4.804 1.00 94.06 124 TYR A C 1
ATOM 946 O O . TYR A 1 124 ? 1.693 -21.101 -3.596 1.00 94.06 124 TYR A O 1
ATOM 954 N N . GLU A 1 125 ? 2.217 -20.243 -5.599 1.00 94.75 125 GLU A N 1
ATOM 955 C CA . GLU A 1 125 ? 3.276 -19.333 -5.144 1.00 94.75 125 GLU A CA 1
ATOM 956 C C . GLU A 1 125 ? 2.803 -17.871 -5.074 1.00 94.75 125 GLU A C 1
ATOM 958 O O . GLU A 1 125 ? 3.623 -16.953 -5.068 1.00 94.75 125 GLU A O 1
ATOM 963 N N . ARG A 1 126 ? 1.483 -17.628 -5.055 1.00 95.38 126 ARG A N 1
ATOM 964 C CA . ARG A 1 126 ? 0.928 -16.273 -4.934 1.00 95.38 126 ARG A CA 1
ATOM 965 C C . ARG A 1 126 ? 1.293 -15.659 -3.599 1.00 95.38 126 ARG A C 1
ATOM 967 O O . ARG A 1 126 ? 1.203 -16.307 -2.558 1.00 95.38 126 ARG A O 1
ATOM 974 N N . ARG A 1 127 ? 1.660 -14.383 -3.627 1.00 94.69 127 ARG A N 1
ATOM 975 C CA . ARG A 1 127 ? 2.009 -13.626 -2.426 1.00 94.69 127 ARG A CA 1
ATOM 976 C C . ARG A 1 127 ? 1.500 -12.207 -2.555 1.00 94.69 127 ARG A C 1
ATOM 978 O O . ARG A 1 127 ? 1.621 -11.611 -3.618 1.00 94.69 127 ARG A O 1
ATOM 985 N N . HIS A 1 128 ? 0.973 -11.658 -1.466 1.00 93.50 128 HIS A N 1
ATOM 986 C CA . HIS A 1 128 ? 0.523 -10.274 -1.460 1.00 93.50 128 HIS A CA 1
ATOM 987 C C . HIS A 1 128 ? 1.703 -9.329 -1.725 1.00 93.50 128 HIS A C 1
ATOM 989 O O . HIS A 1 128 ? 2.719 -9.392 -1.027 1.00 93.50 128 HIS A O 1
ATOM 995 N N . PHE A 1 129 ? 1.571 -8.435 -2.705 1.00 93.25 129 PHE A N 1
ATOM 996 C CA . PHE A 1 129 ? 2.655 -7.537 -3.111 1.00 93.25 129 PHE A CA 1
ATOM 997 C C . PHE A 1 129 ? 3.237 -6.718 -1.942 1.00 93.25 129 PHE A C 1
ATOM 999 O O . PHE A 1 129 ? 4.450 -6.520 -1.892 1.00 93.25 129 PHE A O 1
ATOM 1006 N N . CYS A 1 130 ? 2.426 -6.299 -0.958 1.00 91.19 130 CYS A N 1
ATOM 1007 C CA . CYS A 1 130 ? 2.929 -5.592 0.227 1.00 91.19 130 CYS A CA 1
ATOM 1008 C C . CYS A 1 130 ? 3.926 -6.432 1.037 1.00 91.19 130 CYS A C 1
ATOM 1010 O O . CYS A 1 130 ? 4.933 -5.902 1.500 1.00 91.19 130 CYS A O 1
ATOM 1012 N N . GLU A 1 131 ? 3.682 -7.735 1.192 1.00 93.56 131 GLU A N 1
ATOM 1013 C CA . GLU A 1 131 ? 4.596 -8.636 1.905 1.00 93.56 131 GLU A CA 1
ATOM 1014 C C . GLU A 1 131 ? 5.902 -8.819 1.141 1.00 93.56 131 GLU A C 1
ATOM 1016 O O . GLU A 1 131 ? 6.984 -8.737 1.720 1.00 93.56 131 GLU A O 1
ATOM 1021 N N . VAL A 1 132 ? 5.808 -9.015 -0.176 1.00 95.00 132 VAL A N 1
ATOM 1022 C CA . VAL A 1 132 ? 6.988 -9.187 -1.028 1.00 95.00 132 VAL A CA 1
ATOM 1023 C C . VAL A 1 132 ? 7.836 -7.916 -1.039 1.00 95.00 132 VAL A C 1
ATOM 1025 O O . VAL A 1 132 ? 9.058 -7.994 -0.937 1.00 95.00 132 VAL A O 1
ATOM 1028 N N . LEU A 1 133 ? 7.213 -6.739 -1.114 1.00 91.75 133 LEU A N 1
ATOM 1029 C CA . LEU A 1 133 ? 7.932 -5.467 -1.084 1.00 91.75 133 LEU A CA 1
ATOM 1030 C C . LEU A 1 133 ? 8.588 -5.197 0.271 1.00 91.75 133 LEU A C 1
ATOM 1032 O O . LEU A 1 133 ? 9.712 -4.696 0.293 1.00 91.75 133 LEU A O 1
ATOM 1036 N N . LEU A 1 134 ? 7.950 -5.583 1.381 1.00 92.06 134 LEU A N 1
ATOM 1037 C CA . LEU A 1 134 ? 8.586 -5.539 2.698 1.00 92.06 134 LEU A CA 1
ATOM 1038 C C . LEU A 1 134 ? 9.820 -6.447 2.761 1.00 92.06 134 LEU A C 1
ATOM 1040 O O . LEU A 1 134 ? 10.871 -6.015 3.227 1.00 92.06 134 LEU A O 1
ATOM 1044 N N . GLU A 1 135 ? 9.739 -7.673 2.244 1.00 93.75 135 GLU A N 1
ATOM 1045 C CA . GLU A 1 135 ? 10.897 -8.574 2.198 1.00 93.75 135 GLU A CA 1
ATOM 1046 C C . GLU A 1 135 ? 12.019 -8.053 1.301 1.00 93.75 135 GLU A C 1
ATOM 1048 O O . GLU A 1 135 ? 13.194 -8.142 1.660 1.00 93.75 135 GLU A O 1
ATOM 1053 N N . ILE A 1 136 ? 11.682 -7.508 0.129 1.00 91.88 136 ILE A N 1
ATOM 1054 C CA . ILE A 1 136 ? 12.666 -6.886 -0.763 1.00 91.88 136 ILE A CA 1
ATOM 1055 C C . ILE A 1 136 ? 13.343 -5.731 -0.033 1.00 91.88 136 ILE A C 1
ATOM 1057 O O . ILE A 1 136 ? 14.570 -5.679 0.003 1.00 91.88 136 ILE A O 1
ATOM 1061 N N . GLY A 1 137 ? 12.563 -4.850 0.596 1.00 89.94 137 GLY A N 1
ATOM 1062 C CA . GLY A 1 137 ? 13.081 -3.724 1.360 1.00 89.94 137 GLY A CA 1
ATOM 1063 C C . GLY A 1 137 ? 14.000 -4.155 2.506 1.00 89.94 137 GLY A C 1
ATOM 1064 O O . GLY A 1 137 ? 15.060 -3.561 2.679 1.00 89.94 137 GLY A O 1
ATOM 1065 N N . GLN A 1 138 ? 13.675 -5.238 3.215 1.00 90.56 138 GLN A N 1
ATOM 1066 C CA . GLN A 1 138 ? 14.560 -5.830 4.226 1.00 90.56 138 GLN A CA 1
ATOM 1067 C C . GLN A 1 138 ? 15.874 -6.328 3.616 1.00 90.56 138 GLN A C 1
ATOM 1069 O O . GLN A 1 138 ? 16.951 -6.009 4.115 1.00 90.56 138 GLN A O 1
ATOM 1074 N N . ARG A 1 139 ? 15.811 -7.046 2.489 1.00 92.38 139 ARG A N 1
ATOM 1075 C CA . ARG A 1 139 ? 17.001 -7.593 1.813 1.00 92.38 139 ARG A CA 1
ATOM 1076 C C . ARG A 1 139 ? 17.929 -6.515 1.258 1.00 92.38 139 ARG A C 1
ATOM 1078 O O . ARG A 1 139 ? 19.140 -6.720 1.240 1.00 92.38 139 ARG A O 1
ATOM 1085 N N . VAL A 1 140 ? 17.385 -5.385 0.804 1.00 91.06 140 VAL A N 1
ATOM 1086 C CA . VAL A 1 140 ? 18.181 -4.261 0.278 1.00 91.06 140 VAL A CA 1
ATOM 1087 C C . VAL A 1 140 ? 18.581 -3.245 1.354 1.00 91.06 140 VAL A C 1
ATOM 1089 O O . VAL A 1 140 ? 19.316 -2.307 1.050 1.00 91.06 140 VAL A O 1
ATOM 1092 N N . GLY A 1 141 ? 18.129 -3.421 2.601 1.00 90.06 141 GLY A N 1
ATOM 1093 C CA . GLY A 1 141 ? 18.453 -2.530 3.720 1.00 90.06 141 GLY A CA 1
ATOM 1094 C C . GLY A 1 141 ? 17.685 -1.203 3.715 1.00 90.06 141 GLY A C 1
ATOM 1095 O O . GLY A 1 141 ? 18.239 -0.183 4.109 1.00 90.06 141 GLY A O 1
ATOM 1096 N N . PHE A 1 142 ? 16.429 -1.208 3.257 1.00 88.38 142 PHE A N 1
ATOM 1097 C CA . PHE A 1 142 ? 15.533 -0.043 3.169 1.00 88.38 142 PHE A CA 1
ATOM 1098 C C . PHE A 1 142 ? 14.305 -0.138 4.104 1.00 88.38 142 PHE A C 1
ATOM 1100 O O . PHE A 1 142 ? 13.296 0.546 3.914 1.00 88.38 142 PHE A O 1
ATOM 1107 N N . SER A 1 143 ? 14.358 -1.001 5.124 1.00 88.56 143 SER A N 1
ATOM 1108 C CA . SER A 1 143 ? 13.276 -1.173 6.111 1.00 88.56 143 SER A CA 1
ATOM 1109 C C . SER A 1 143 ? 12.926 0.110 6.861 1.00 88.56 143 SER A C 1
ATOM 1111 O O . SER A 1 143 ? 11.752 0.375 7.109 1.00 88.56 143 SER A O 1
ATOM 1113 N N . ASP A 1 144 ? 13.917 0.944 7.164 1.00 89.56 144 ASP A N 1
ATOM 1114 C CA . ASP A 1 144 ? 13.738 2.212 7.871 1.00 89.56 144 ASP A CA 1
ATOM 1115 C C . ASP A 1 144 ? 12.862 3.199 7.097 1.00 89.56 144 ASP A C 1
ATOM 1117 O O . ASP A 1 144 ? 11.918 3.771 7.654 1.00 89.56 144 ASP A O 1
ATOM 1121 N N . GLY A 1 145 ? 13.119 3.335 5.796 1.00 87.50 145 GLY A N 1
ATOM 1122 C CA . GLY A 1 145 ? 12.320 4.135 4.880 1.00 87.50 145 GLY A CA 1
ATOM 1123 C C . GLY A 1 145 ? 10.885 3.623 4.780 1.00 87.50 145 GLY A C 1
ATOM 1124 O O . GLY A 1 145 ? 9.942 4.416 4.858 1.00 87.50 145 GLY A O 1
ATOM 1125 N N . MET A 1 146 ? 10.703 2.304 4.676 1.00 89.00 146 MET A N 1
ATOM 1126 C CA . MET A 1 146 ? 9.373 1.688 4.614 1.00 89.00 146 MET A CA 1
ATOM 1127 C C . MET A 1 146 ? 8.580 1.891 5.907 1.00 89.00 146 MET A C 1
ATOM 1129 O O . MET A 1 146 ? 7.423 2.308 5.847 1.00 89.00 146 MET A O 1
ATOM 1133 N N . ASN A 1 147 ? 9.201 1.682 7.069 1.00 92.12 147 ASN A N 1
ATOM 1134 C CA . ASN A 1 147 ? 8.572 1.876 8.376 1.00 92.12 147 ASN A CA 1
ATOM 1135 C C . ASN A 1 147 ? 8.173 3.339 8.595 1.00 92.12 147 ASN A C 1
ATOM 1137 O O . ASN A 1 147 ? 7.033 3.633 8.961 1.00 92.12 147 ASN A O 1
ATOM 1141 N N . ALA A 1 148 ? 9.081 4.279 8.309 1.00 91.06 148 ALA A N 1
ATOM 1142 C CA . ALA A 1 148 ? 8.798 5.711 8.395 1.00 91.06 148 ALA A CA 1
ATOM 1143 C C . ALA A 1 148 ? 7.652 6.122 7.459 1.00 91.06 148 ALA A C 1
ATOM 1145 O O . ALA A 1 148 ? 6.789 6.926 7.821 1.00 91.06 148 ALA A O 1
ATOM 1146 N N . ARG A 1 149 ? 7.605 5.542 6.258 1.00 86.31 149 ARG A N 1
ATOM 1147 C CA . ARG A 1 149 ? 6.543 5.811 5.295 1.00 86.31 149 ARG A CA 1
ATOM 1148 C C . ARG A 1 149 ? 5.216 5.173 5.689 1.00 86.31 149 ARG A C 1
ATOM 1150 O O . ARG A 1 149 ? 4.194 5.820 5.499 1.00 86.31 149 ARG A O 1
ATOM 1157 N N . ALA A 1 150 ? 5.203 3.972 6.257 1.00 89.31 150 ALA A N 1
ATOM 1158 C CA . ALA A 1 150 ? 3.994 3.366 6.810 1.00 89.31 150 ALA A CA 1
ATOM 1159 C C . ALA A 1 150 ? 3.437 4.209 7.970 1.00 89.31 150 ALA A C 1
ATOM 1161 O O . ALA A 1 150 ? 2.244 4.506 7.983 1.00 89.31 150 ALA A O 1
ATOM 1162 N N . ASN A 1 151 ? 4.302 4.700 8.868 1.00 93.38 151 ASN A N 1
ATOM 1163 C CA . ASN A 1 151 ? 3.911 5.642 9.922 1.00 93.38 151 ASN A CA 1
ATOM 1164 C C . ASN A 1 151 ? 3.223 6.891 9.355 1.00 93.38 151 ASN A C 1
ATOM 1166 O O . ASN A 1 151 ? 2.199 7.320 9.882 1.00 93.38 151 ASN A O 1
ATOM 1170 N N . LEU A 1 152 ? 3.768 7.463 8.276 1.00 90.19 152 LEU A N 1
ATOM 1171 C CA . LEU A 1 152 ? 3.192 8.635 7.615 1.00 90.19 152 LEU A CA 1
ATOM 1172 C C . LEU A 1 152 ? 1.879 8.311 6.890 1.00 90.19 152 LEU A C 1
ATOM 1174 O O . LEU A 1 152 ? 0.905 9.039 7.047 1.00 90.19 152 LEU A O 1
ATOM 1178 N N . LEU A 1 153 ? 1.866 7.241 6.091 1.00 85.75 153 LEU A N 1
ATOM 1179 C CA . LEU A 1 153 ? 0.737 6.850 5.247 1.00 85.75 153 LEU A CA 1
ATOM 1180 C C . LEU A 1 153 ? -0.498 6.531 6.087 1.00 85.75 153 LEU A C 1
ATOM 1182 O O . LEU A 1 153 ? -1.585 7.015 5.787 1.00 85.75 153 LEU A O 1
ATOM 1186 N N . TYR A 1 154 ? -0.313 5.754 7.154 1.00 88.25 154 TYR A N 1
ATOM 1187 C CA . TYR A 1 154 ? -1.392 5.372 8.058 1.00 88.25 154 TYR A CA 1
ATOM 1188 C C . TYR A 1 154 ? -1.575 6.355 9.220 1.00 88.25 154 TYR A C 1
ATOM 1190 O O . TYR A 1 154 ? -2.459 6.159 10.046 1.00 88.25 154 TYR A O 1
ATOM 1198 N N . GLY A 1 155 ? -0.758 7.407 9.324 1.00 91.50 155 GLY A N 1
ATOM 1199 C CA . GLY A 1 155 ? -0.838 8.370 10.425 1.00 91.50 155 GLY A CA 1
ATOM 1200 C C . GLY A 1 155 ? -0.743 7.712 11.806 1.00 91.50 155 GLY A C 1
ATOM 1201 O O . GLY A 1 155 ? -1.528 8.052 12.695 1.00 91.50 155 GLY A O 1
ATOM 1202 N N . LEU A 1 156 ? 0.172 6.748 11.969 1.00 94.12 156 LEU A N 1
ATOM 1203 C CA . LEU A 1 156 ? 0.313 5.966 13.200 1.00 94.12 156 LEU A CA 1
ATOM 1204 C C . LEU A 1 156 ? 0.693 6.865 14.381 1.00 94.12 156 LEU A C 1
ATOM 1206 O O . LEU A 1 156 ? 1.525 7.768 14.265 1.00 94.12 156 LEU A O 1
ATOM 1210 N N . LYS A 1 157 ? 0.075 6.610 15.534 1.00 92.81 157 LYS A N 1
ATOM 1211 C CA . LYS A 1 157 ? 0.219 7.401 16.761 1.00 92.81 157 LYS A CA 1
ATOM 1212 C C . LYS A 1 157 ? 0.846 6.556 17.871 1.00 92.81 157 LYS A C 1
ATOM 1214 O O . LYS A 1 157 ? 0.618 5.345 17.912 1.00 92.81 157 LYS A O 1
ATOM 1219 N N . PRO A 1 158 ? 1.618 7.160 18.797 1.00 94.06 158 PRO A N 1
ATOM 1220 C CA . PRO A 1 158 ? 2.139 6.434 19.951 1.00 94.06 158 PRO A CA 1
ATOM 1221 C C . PRO A 1 158 ? 1.008 5.755 20.746 1.00 94.06 158 PRO A C 1
ATOM 1223 O O . PRO A 1 158 ? -0.050 6.367 20.900 1.00 94.06 158 PRO A O 1
ATOM 1226 N N . PRO A 1 159 ? 1.214 4.530 21.271 1.00 94.50 159 PRO A N 1
ATOM 1227 C CA . PRO A 1 159 ? 2.455 3.743 21.263 1.00 94.50 159 PRO A CA 1
ATOM 1228 C C . PRO A 1 159 ? 2.648 2.838 20.025 1.00 94.50 159 PRO A C 1
ATOM 1230 O O . PRO A 1 159 ? 3.604 2.073 19.986 1.00 94.50 159 PRO A O 1
ATOM 1233 N N . HIS A 1 160 ? 1.778 2.916 19.016 1.00 96.38 160 HIS A N 1
ATOM 1234 C CA . HIS A 1 160 ? 1.716 2.000 17.862 1.00 96.38 160 HIS A CA 1
ATOM 1235 C C . HIS A 1 160 ? 2.518 2.478 16.637 1.00 96.38 160 HIS A C 1
ATOM 1237 O O . HIS A 1 160 ? 2.246 2.090 15.502 1.00 96.38 160 HIS A O 1
ATOM 1243 N N . VAL A 1 161 ? 3.494 3.358 16.848 1.00 96.69 161 VAL A N 1
ATOM 1244 C CA . VAL A 1 161 ? 4.399 3.824 15.789 1.00 96.69 161 VAL A CA 1
ATOM 1245 C C . VAL A 1 161 ? 5.442 2.740 15.526 1.00 96.69 161 VAL A C 1
ATOM 1247 O O . VAL A 1 161 ? 6.035 2.209 16.465 1.00 96.69 161 VAL A O 1
ATOM 1250 N N . LEU A 1 162 ? 5.696 2.435 14.256 1.00 95.62 162 LEU A N 1
ATOM 1251 C CA . LEU A 1 162 ? 6.751 1.509 13.855 1.00 95.62 162 LEU A CA 1
ATOM 1252 C C . LEU A 1 162 ? 8.122 2.134 1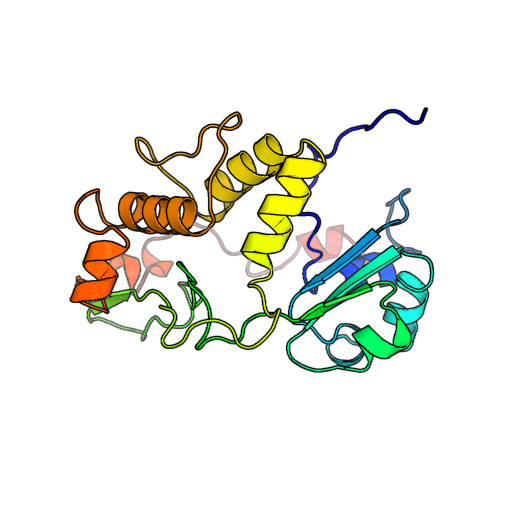4.125 1.00 95.62 162 LEU A C 1
ATOM 1254 O O . LEU A 1 162 ? 8.381 3.277 13.736 1.00 95.62 162 LEU A O 1
ATOM 1258 N N . ASN A 1 163 ? 9.015 1.378 14.758 1.00 94.81 163 ASN A N 1
ATOM 1259 C CA . ASN A 1 163 ? 10.411 1.764 14.911 1.00 94.81 163 ASN A CA 1
ATOM 1260 C C . ASN A 1 163 ? 11.093 1.721 13.531 1.00 94.81 163 ASN A C 1
ATOM 1262 O O . ASN A 1 163 ? 11.025 0.678 12.884 1.00 94.81 163 ASN A O 1
ATOM 1266 N N . PRO A 1 164 ? 11.776 2.787 13.074 1.00 90.56 164 PRO A N 1
ATOM 1267 C CA . PRO A 1 164 ? 12.540 2.749 11.829 1.00 90.56 164 PRO A CA 1
ATOM 1268 C C . PRO A 1 164 ? 13.493 1.548 11.736 1.00 90.56 164 PRO A C 1
ATOM 1270 O O . PRO A 1 164 ? 13.533 0.886 10.710 1.00 90.56 164 PRO A O 1
ATOM 1273 N N . GLU A 1 165 ? 14.183 1.194 12.818 1.00 89.19 165 GLU A N 1
ATOM 1274 C CA . GLU A 1 165 ? 15.142 0.076 12.830 1.00 89.19 165 GLU A CA 1
ATOM 1275 C C . GLU A 1 165 ? 14.483 -1.300 13.040 1.00 89.19 165 GLU A C 1
ATOM 1277 O O . GLU A 1 165 ? 15.166 -2.320 13.061 1.00 89.19 165 GLU A O 1
ATOM 1282 N N . GLY A 1 166 ? 13.162 -1.343 13.238 1.00 90.69 166 GLY A N 1
ATOM 1283 C CA . GLY A 1 166 ? 12.429 -2.581 13.475 1.00 90.69 166 GLY A CA 1
ATOM 1284 C C . GLY A 1 166 ? 12.171 -3.377 12.196 1.00 90.69 166 GLY A C 1
ATOM 1285 O O . GLY A 1 166 ? 11.970 -2.821 11.117 1.00 90.69 166 GLY A O 1
ATOM 1286 N N . GLU A 1 167 ? 12.097 -4.696 12.331 1.00 92.31 167 GLU A N 1
ATOM 1287 C CA . GLU A 1 167 ? 11.588 -5.577 11.283 1.00 92.31 167 GLU A CA 1
ATOM 1288 C C . GLU A 1 167 ? 10.146 -5.957 11.606 1.00 92.31 167 GLU A C 1
ATOM 1290 O O . GLU A 1 167 ? 9.846 -6.418 12.710 1.00 92.31 167 GLU A O 1
ATOM 1295 N N . TYR A 1 168 ? 9.254 -5.744 10.640 1.00 94.75 168 TYR A N 1
ATOM 1296 C CA . TYR A 1 168 ? 7.830 -6.004 10.794 1.00 94.75 168 TYR A CA 1
ATOM 1297 C C . TYR A 1 168 ? 7.312 -6.862 9.647 1.00 94.75 168 TYR A C 1
ATOM 1299 O O . TYR A 1 168 ? 7.650 -6.638 8.483 1.00 94.75 168 TYR A O 1
ATOM 1307 N N . SER A 1 169 ? 6.449 -7.818 9.974 1.00 95.44 169 SER A N 1
ATOM 1308 C CA . SER A 1 169 ? 5.603 -8.483 8.991 1.00 95.44 169 SER A CA 1
ATOM 1309 C C . SER A 1 169 ? 4.420 -7.592 8.610 1.00 95.44 169 SER A C 1
ATOM 1311 O O . SER A 1 169 ? 4.011 -6.709 9.370 1.00 95.44 169 SER A O 1
ATOM 1313 N N . TRP A 1 170 ? 3.808 -7.860 7.455 1.00 94.81 170 TRP A N 1
ATOM 1314 C CA . TRP A 1 170 ? 2.594 -7.153 7.040 1.00 94.81 170 TRP A CA 1
ATOM 1315 C C . TRP A 1 170 ? 1.464 -7.280 8.069 1.00 94.81 170 TRP A C 1
ATOM 1317 O O . TRP A 1 170 ? 0.790 -6.299 8.373 1.00 94.81 170 TRP A O 1
ATOM 1327 N N . HIS A 1 171 ? 1.327 -8.455 8.692 1.00 95.50 171 HIS A N 1
ATOM 1328 C CA . HIS A 1 171 ? 0.383 -8.679 9.786 1.00 95.50 171 HIS A CA 1
ATOM 1329 C C . HIS A 1 171 ? 0.648 -7.762 10.990 1.00 95.50 171 HIS A C 1
ATOM 1331 O O . HIS A 1 171 ? -0.283 -7.179 11.540 1.00 95.50 171 HIS A O 1
ATOM 1337 N N . GLN A 1 172 ? 1.909 -7.596 11.407 1.00 96.69 172 GLN A N 1
ATOM 1338 C CA . GLN A 1 172 ? 2.254 -6.695 12.515 1.00 96.69 172 GLN A CA 1
ATOM 1339 C C . GLN A 1 172 ? 1.952 -5.235 12.176 1.00 96.69 172 GLN A C 1
ATOM 1341 O O . GLN A 1 172 ? 1.451 -4.503 13.027 1.00 96.69 172 GLN A O 1
ATOM 1346 N N . ILE A 1 173 ? 2.214 -4.818 10.934 1.00 96.00 173 ILE A N 1
ATOM 1347 C CA . ILE A 1 173 ? 1.861 -3.473 10.470 1.00 96.00 173 ILE A CA 1
ATOM 1348 C C . ILE A 1 173 ? 0.341 -3.292 10.496 1.00 96.00 173 ILE A C 1
ATOM 1350 O O . ILE A 1 173 ? -0.131 -2.312 11.067 1.00 96.00 173 ILE A O 1
ATOM 1354 N N . GLY A 1 174 ? -0.426 -4.243 9.954 1.00 95.75 174 GLY A N 1
ATOM 1355 C CA . GLY A 1 174 ? -1.889 -4.199 9.965 1.00 95.75 174 GLY A CA 1
ATOM 1356 C C . GLY A 1 174 ? -2.483 -4.135 11.376 1.00 95.75 174 GLY A C 1
ATOM 1357 O O . GLY A 1 174 ? -3.393 -3.345 11.625 1.00 95.75 174 GLY A O 1
ATOM 1358 N N . ASP A 1 175 ? -1.921 -4.885 12.327 1.00 97.19 175 ASP A N 1
ATOM 1359 C CA . ASP A 1 175 ? -2.309 -4.823 13.742 1.00 97.19 175 ASP A CA 1
ATOM 1360 C C . ASP A 1 175 ? -1.984 -3.468 14.374 1.00 97.19 175 ASP A C 1
ATOM 1362 O O . ASP A 1 175 ? -2.812 -2.904 15.092 1.00 97.19 175 ASP A O 1
ATOM 1366 N N . SER A 1 176 ? -0.825 -2.894 14.044 1.00 96.81 176 SER A N 1
ATOM 1367 C CA . SER A 1 176 ? -0.447 -1.554 14.496 1.00 96.81 176 SER A CA 1
ATOM 1368 C C . SER A 1 176 ? -1.381 -0.474 13.947 1.00 96.81 176 SER A C 1
ATOM 1370 O O . SER A 1 176 ? -1.750 0.438 14.685 1.00 96.81 176 SER A O 1
ATOM 1372 N N . VAL A 1 177 ? -1.805 -0.588 12.682 1.00 95.38 177 VAL A N 1
ATOM 1373 C CA . VAL A 1 177 ? -2.793 0.314 12.060 1.00 95.38 177 VAL A CA 1
ATOM 1374 C C . VAL A 1 177 ? -4.112 0.261 12.824 1.00 95.38 177 VAL A C 1
ATOM 1376 O O . VAL A 1 177 ? -4.578 1.295 13.306 1.00 95.38 177 VAL A O 1
ATOM 1379 N N . CYS A 1 178 ? -4.670 -0.938 13.008 1.00 95.31 178 CYS A N 1
ATOM 1380 C CA . CYS A 1 178 ? -5.948 -1.126 13.693 1.00 95.31 178 CYS A CA 1
ATOM 1381 C C . CYS A 1 178 ? -5.905 -0.570 15.126 1.00 95.31 178 CYS A C 1
ATOM 1383 O O . CYS A 1 178 ? -6.728 0.271 15.496 1.00 95.31 178 CYS A O 1
ATOM 1385 N N . LYS A 1 179 ? -4.869 -0.934 15.894 1.00 96.94 179 LYS A N 1
ATOM 1386 C CA . LYS A 1 179 ? -4.700 -0.463 17.275 1.00 96.94 179 LYS A CA 1
ATOM 1387 C C . LYS A 1 179 ? -4.449 1.037 17.371 1.00 96.94 179 LYS A C 1
ATOM 1389 O O . LYS A 1 179 ? -4.953 1.697 18.276 1.00 96.94 179 LYS A O 1
ATOM 1394 N N . SER A 1 180 ? -3.691 1.602 16.432 1.00 96.25 180 SER A N 1
ATOM 1395 C CA . SER A 1 180 ? -3.427 3.040 16.406 1.00 96.25 180 SER A CA 1
ATOM 1396 C C . SER A 1 180 ? -4.682 3.867 16.142 1.00 96.25 180 SER A C 1
ATOM 1398 O O . SER A 1 180 ? -4.741 5.018 16.582 1.00 96.25 180 SER A O 1
ATOM 1400 N N . TRP A 1 181 ? -5.624 3.350 15.356 1.00 93.12 181 TRP A N 1
ATOM 1401 C CA . TRP A 1 181 ? -6.814 4.093 14.949 1.00 93.12 181 TRP A CA 1
ATOM 1402 C C . TRP A 1 181 ? -7.960 3.930 15.933 1.00 93.12 181 TRP A C 1
ATOM 1404 O O . TRP A 1 181 ? -8.630 4.914 16.245 1.00 93.12 181 TRP A O 1
ATOM 1414 N N . PHE A 1 182 ? -8.151 2.714 16.439 1.00 93.56 182 PHE A N 1
ATOM 1415 C CA . PHE A 1 182 ? -9.341 2.350 17.201 1.00 93.56 182 PHE A CA 1
ATOM 1416 C C . PHE A 1 182 ? -9.064 2.025 18.667 1.00 93.56 182 PHE A C 1
ATOM 1418 O O . PHE A 1 182 ? -10.011 1.896 19.429 1.00 93.56 182 PHE A O 1
ATOM 1425 N N . GLY A 1 183 ? -7.798 1.964 19.082 1.00 94.69 183 GLY A N 1
ATOM 1426 C CA . GLY A 1 183 ? -7.400 1.641 20.451 1.00 94.69 183 GLY A CA 1
ATOM 1427 C C . GLY A 1 183 ? -6.769 0.249 20.568 1.00 94.69 183 GLY A C 1
ATOM 1428 O O . GLY A 1 183 ? -6.972 -0.607 19.704 1.00 94.69 183 GLY A O 1
ATOM 1429 N N . PRO A 1 184 ? -5.975 -0.003 21.625 1.00 95.56 184 PRO A N 1
ATOM 1430 C CA . PRO A 1 184 ? -5.224 -1.250 21.804 1.00 95.56 184 PRO A CA 1
ATOM 1431 C C . PRO A 1 184 ? -6.095 -2.519 21.849 1.00 95.56 184 PRO A C 1
ATOM 1433 O O . PRO A 1 184 ? -5.595 -3.609 21.568 1.00 95.56 184 PRO A O 1
ATOM 1436 N N . GLU A 1 185 ? -7.373 -2.382 22.195 1.00 95.81 185 GLU A N 1
ATOM 1437 C CA . GLU A 1 185 ? -8.389 -3.433 22.229 1.00 95.81 185 GLU A CA 1
ATOM 1438 C C . GLU A 1 185 ? -8.911 -3.834 20.838 1.00 95.81 185 GLU A C 1
ATOM 1440 O O . GLU A 1 185 ? -9.385 -4.955 20.666 1.00 95.81 185 GLU A O 1
ATOM 1445 N N . HIS A 1 186 ? -8.772 -2.961 19.836 1.00 95.62 186 HIS A N 1
ATOM 1446 C CA . HIS A 1 186 ? -9.279 -3.146 18.475 1.00 95.62 186 HIS A CA 1
ATOM 1447 C C . HIS A 1 186 ? -8.146 -3.492 17.491 1.00 95.62 186 HIS A C 1
ATOM 1449 O O . HIS A 1 186 ? -7.936 -2.820 16.484 1.00 95.62 186 HIS A O 1
ATOM 1455 N N . GLY A 1 187 ? -7.383 -4.546 17.804 1.00 96.12 187 GLY A N 1
ATOM 1456 C CA . GLY A 1 187 ? -6.365 -5.123 16.912 1.00 96.12 187 GLY A CA 1
ATOM 1457 C C . GLY A 1 187 ? -6.929 -6.092 15.869 1.00 96.12 187 GLY A C 1
ATOM 1458 O O . GLY A 1 187 ? -8.140 -6.300 15.790 1.00 96.12 187 GLY A O 1
ATOM 1459 N N . LEU A 1 188 ? -6.051 -6.740 15.095 1.00 96.00 188 LEU A N 1
ATOM 1460 C CA . LEU A 1 188 ? -6.484 -7.680 14.046 1.00 96.00 188 LEU A CA 1
ATOM 1461 C C . LEU A 1 188 ? -7.278 -8.869 14.596 1.00 96.00 188 LEU A C 1
ATOM 1463 O O . LEU A 1 188 ? -8.258 -9.269 13.978 1.00 96.00 188 LEU A O 1
ATOM 1467 N N . GLU A 1 189 ? -6.922 -9.388 15.774 1.00 95.69 189 GLU A N 1
ATOM 1468 C CA . GLU A 1 189 ? -7.682 -10.475 16.413 1.00 95.69 189 GLU A CA 1
ATOM 1469 C C . GLU A 1 189 ? -9.118 -10.051 16.751 1.00 95.69 189 GLU A C 1
ATOM 1471 O O . GLU A 1 189 ? -10.057 -10.816 16.546 1.00 95.69 189 GLU A O 1
ATOM 1476 N N . TRP A 1 190 ? -9.321 -8.800 17.179 1.00 96.56 190 TRP A N 1
ATOM 1477 C CA . TRP A 1 190 ? -10.668 -8.280 17.416 1.00 96.56 190 TRP A CA 1
ATOM 1478 C C . TRP A 1 190 ? -11.467 -8.225 16.111 1.00 96.56 190 TRP A C 1
ATOM 1480 O O . TRP A 1 190 ? -12.617 -8.664 16.070 1.00 96.56 190 TRP A O 1
ATOM 1490 N N . PHE A 1 191 ? -10.857 -7.737 15.026 1.00 95.31 191 PHE A N 1
ATOM 1491 C CA . PHE A 1 191 ? -11.500 -7.709 13.710 1.00 95.31 191 PHE A CA 1
ATOM 1492 C C . PHE A 1 191 ? -11.766 -9.112 13.159 1.00 95.31 191 PHE A C 1
ATOM 1494 O O . PHE A 1 191 ? -12.765 -9.313 12.472 1.00 95.31 191 PHE A O 1
ATOM 1501 N N . LYS A 1 192 ? -10.934 -10.097 13.496 1.00 94.12 192 LYS A N 1
ATOM 1502 C CA . LYS A 1 192 ? -11.148 -11.496 13.129 1.00 94.12 192 LYS A CA 1
ATOM 1503 C C . LYS A 1 192 ? -12.410 -12.086 13.736 1.00 94.12 192 LYS A C 1
ATOM 1505 O O . LYS A 1 192 ? -13.131 -12.815 13.062 1.00 94.12 192 LYS A O 1
ATOM 1510 N N . GLU A 1 193 ? -12.702 -11.724 14.976 1.00 94.69 193 GLU A N 1
ATOM 1511 C CA . GLU A 1 193 ? -13.896 -12.189 15.679 1.00 94.69 193 GLU A CA 1
ATOM 1512 C C . GLU A 1 193 ? -15.152 -11.368 15.338 1.00 94.69 193 GLU A C 1
ATOM 1514 O O . GLU A 1 193 ? -16.236 -11.934 15.215 1.00 94.69 193 GLU A O 1
ATOM 1519 N N . ASN A 1 194 ? -15.022 -10.045 15.173 1.00 94.56 194 ASN A N 1
ATOM 1520 C CA . ASN A 1 194 ? -16.165 -9.121 15.079 1.00 94.56 194 ASN A CA 1
ATOM 1521 C C . ASN A 1 194 ? -16.463 -8.632 13.649 1.00 94.56 194 ASN A C 1
ATOM 1523 O O . ASN A 1 194 ? -17.583 -8.215 13.355 1.00 94.56 194 ASN A O 1
ATOM 1527 N N . GLY A 1 195 ? -15.480 -8.672 12.747 1.00 89.94 195 GLY A N 1
ATOM 1528 C CA . GLY A 1 195 ? -15.595 -8.293 11.335 1.00 89.94 195 GLY A CA 1
ATOM 1529 C C . GLY A 1 195 ? -15.588 -6.785 11.071 1.00 89.94 195 GLY A C 1
ATOM 1530 O O . GLY A 1 195 ? -14.733 -6.296 10.333 1.00 89.94 195 GLY A O 1
ATOM 1531 N N . VAL A 1 196 ? -16.529 -6.045 11.664 1.00 91.62 196 VAL A N 1
ATOM 1532 C CA . VAL A 1 196 ? -16.744 -4.610 11.401 1.00 91.62 196 VAL A CA 1
ATOM 1533 C C . VAL A 1 196 ? -16.852 -3.836 12.712 1.00 91.62 196 VAL A C 1
ATOM 1535 O O . VAL A 1 196 ? -17.584 -4.228 13.618 1.00 91.62 196 VAL A O 1
ATOM 1538 N N . LEU A 1 197 ? -16.153 -2.705 12.796 1.00 92.56 197 LEU A N 1
ATOM 1539 C CA . LEU A 1 197 ? -16.278 -1.744 13.889 1.00 92.56 197 LEU A CA 1
ATOM 1540 C C . LEU A 1 197 ? -17.187 -0.589 13.465 1.00 92.56 197 LEU A C 1
ATOM 1542 O O . LEU A 1 197 ? -16.947 0.028 12.428 1.00 92.56 197 LEU A O 1
ATOM 1546 N N . THR A 1 198 ? -18.195 -0.262 14.276 1.00 91.81 198 THR A N 1
ATOM 1547 C CA . THR A 1 198 ? -19.130 0.840 14.003 1.00 91.81 198 THR A CA 1
ATOM 1548 C C . THR A 1 198 ? -19.240 1.813 15.170 1.00 91.81 198 THR A C 1
ATOM 1550 O O . THR A 1 198 ? -19.264 1.388 16.325 1.00 91.81 198 THR A O 1
ATOM 1553 N N . TRP A 1 199 ? -19.352 3.112 14.886 1.00 91.12 199 TRP A N 1
ATOM 1554 C CA . TRP A 1 199 ? -19.544 4.153 15.904 1.00 91.12 199 TRP A CA 1
ATOM 1555 C C . TRP A 1 199 ? -20.338 5.345 15.351 1.00 91.12 199 TRP A C 1
ATOM 1557 O O . TRP A 1 199 ? -20.254 5.623 14.157 1.00 91.12 199 TRP A O 1
ATOM 1567 N N . PRO A 1 200 ? -21.100 6.081 16.179 1.00 91.62 200 PRO A N 1
ATOM 1568 C CA . PRO A 1 200 ? -21.942 7.169 15.692 1.00 91.62 200 PRO A CA 1
ATOM 1569 C C . PRO A 1 200 ? -21.119 8.321 15.110 1.00 91.62 200 PRO A C 1
ATOM 1571 O O . PRO A 1 200 ? -20.127 8.759 15.699 1.00 91.62 200 PRO A O 1
ATOM 1574 N N . LYS A 1 201 ? -21.568 8.855 13.969 1.00 90.06 201 LYS A N 1
ATOM 1575 C CA . LYS A 1 201 ? -20.967 10.042 13.350 1.00 90.06 201 LYS A CA 1
ATOM 1576 C C . LYS A 1 201 ? -21.279 11.295 14.151 1.00 90.06 201 LYS A C 1
ATOM 1578 O O . LYS A 1 201 ? -22.413 11.505 14.590 1.00 90.06 201 LYS A O 1
ATOM 1583 N N . ARG A 1 202 ? -20.312 12.208 14.225 1.00 89.75 202 ARG A N 1
ATOM 1584 C CA . ARG A 1 202 ? -20.575 13.578 14.671 1.00 89.75 202 ARG A CA 1
ATOM 1585 C C . ARG A 1 202 ? -21.058 14.452 13.518 1.00 89.75 202 ARG A C 1
ATOM 1587 O O . ARG A 1 202 ? -20.761 14.211 12.341 1.00 89.75 202 ARG A O 1
ATOM 1594 N N . LEU A 1 203 ? -21.757 15.528 13.874 1.00 89.12 203 LEU A N 1
ATOM 1595 C CA . LEU A 1 203 ? -22.243 16.519 12.916 1.00 89.12 203 LEU A CA 1
ATOM 1596 C C . LEU A 1 203 ? -21.086 17.134 12.114 1.00 89.12 203 LEU A C 1
ATOM 1598 O O . LEU A 1 203 ? -21.194 17.282 10.898 1.00 89.12 203 LEU A O 1
ATOM 1602 N N . GLU A 1 204 ? -19.968 17.439 12.779 1.00 88.50 204 GLU A N 1
ATOM 1603 C CA . GLU A 1 204 ? -18.797 18.056 12.148 1.00 88.50 204 GLU A CA 1
ATOM 1604 C C . GLU A 1 204 ? -18.064 17.110 11.199 1.00 88.50 204 GLU A C 1
ATOM 1606 O O . GLU A 1 204 ? -17.348 17.568 10.318 1.00 88.50 204 GLU A O 1
ATOM 1611 N N . GLU A 1 205 ? -18.228 15.799 11.361 1.00 85.31 205 GLU A N 1
ATOM 1612 C CA . GLU A 1 205 ? -17.588 14.811 10.493 1.00 85.31 205 GLU A CA 1
ATOM 1613 C C . GLU A 1 205 ? -18.437 14.573 9.236 1.00 85.31 205 GLU A C 1
ATOM 1615 O O . GLU A 1 205 ? -17.909 14.496 8.129 1.00 85.31 205 GLU A O 1
ATOM 1620 N N . SER A 1 206 ? -19.766 14.537 9.391 1.00 85.69 206 SER A N 1
ATOM 1621 C CA . SER A 1 206 ? -20.705 14.363 8.271 1.00 85.69 206 SER A CA 1
ATOM 1622 C C . SER A 1 206 ? -20.837 15.628 7.416 1.00 85.69 206 SER A C 1
ATOM 1624 O O . SER A 1 206 ? -20.961 15.554 6.195 1.00 85.69 206 SER A O 1
ATOM 1626 N N . TYR A 1 207 ? -20.788 16.800 8.052 1.00 86.12 207 TYR A N 1
ATOM 1627 C CA . TYR A 1 207 ? -20.928 18.104 7.409 1.00 86.12 207 TYR A CA 1
ATOM 1628 C C . TYR A 1 207 ? -19.737 18.993 7.751 1.00 86.12 207 TYR A C 1
ATOM 1630 O O . TYR A 1 207 ? -19.893 20.050 8.348 1.00 86.12 207 TYR A O 1
ATOM 1638 N N . TRP A 1 208 ? -18.531 18.579 7.363 1.00 84.31 208 TRP A N 1
ATOM 1639 C CA . TRP A 1 208 ? -17.296 19.275 7.742 1.00 84.31 208 TRP A CA 1
ATOM 1640 C C . TRP A 1 208 ? -17.140 20.672 7.127 1.00 84.31 208 TRP A C 1
ATOM 1642 O O . TRP A 1 208 ? -16.497 21.536 7.723 1.00 84.31 208 TRP A O 1
ATOM 1652 N N . LYS A 1 209 ? -17.722 20.922 5.942 1.00 84.75 209 LYS A N 1
ATOM 1653 C CA . LYS A 1 209 ? -17.514 22.180 5.199 1.00 84.75 209 LYS A CA 1
ATOM 1654 C C . LYS A 1 209 ? -17.894 23.435 6.006 1.00 84.75 209 LYS A C 1
ATOM 1656 O O . LYS A 1 209 ? -17.050 24.322 6.081 1.00 84.75 209 LYS A O 1
ATOM 1661 N N . PRO A 1 210 ? -19.081 23.529 6.641 1.00 87.06 210 PRO A N 1
ATOM 1662 C CA . PRO A 1 210 ? -19.428 24.657 7.512 1.00 87.06 210 PRO A CA 1
ATOM 1663 C C . PRO A 1 210 ? -18.474 24.912 8.690 1.00 87.06 210 PRO A C 1
ATOM 1665 O O . PRO A 1 210 ? -18.366 26.051 9.132 1.00 87.06 210 PRO A O 1
ATOM 1668 N N . PHE A 1 211 ? -17.788 23.882 9.197 1.00 87.38 211 PHE A N 1
ATOM 1669 C CA . PHE A 1 211 ? -16.854 24.000 10.328 1.00 87.38 211 PHE A CA 1
ATOM 1670 C C . PHE A 1 211 ? -15.408 24.252 9.885 1.00 87.38 211 PHE A C 1
ATOM 1672 O O . PHE A 1 211 ? -14.542 24.534 10.711 1.00 87.38 211 PHE A O 1
ATOM 1679 N N . SER A 1 212 ? -15.124 24.158 8.584 1.00 85.69 212 SER A N 1
ATOM 1680 C CA . SER A 1 212 ? -13.803 24.443 8.042 1.00 85.69 212 SER A CA 1
ATOM 1681 C C . SER A 1 212 ? -13.657 25.930 7.742 1.00 85.69 212 SER A C 1
ATOM 1683 O O . SER A 1 212 ? -14.353 26.487 6.898 1.00 85.69 212 SER A O 1
ATOM 1685 N N . HIS A 1 213 ? -12.687 26.575 8.389 1.00 86.50 213 HIS A N 1
ATOM 1686 C CA . HIS A 1 213 ? -12.298 27.955 8.076 1.00 86.50 213 HIS A CA 1
ATOM 1687 C C . HIS A 1 213 ? -11.396 28.062 6.835 1.00 86.50 213 HIS A C 1
ATOM 1689 O O . HIS A 1 213 ? -10.891 29.146 6.526 1.00 86.50 213 HIS A O 1
ATOM 1695 N N . ALA A 1 214 ? -11.167 26.951 6.126 1.00 83.31 214 ALA A N 1
ATOM 1696 C CA . ALA A 1 214 ? -10.398 26.949 4.895 1.00 83.31 214 ALA A CA 1
ATOM 1697 C C . ALA A 1 214 ? -11.104 27.804 3.835 1.00 83.31 214 ALA A C 1
ATOM 1699 O O . ALA A 1 214 ? -12.283 27.623 3.530 1.00 83.31 214 ALA A O 1
ATOM 1700 N N . ARG A 1 215 ? -10.367 28.745 3.246 1.00 80.75 215 ARG A N 1
ATOM 1701 C CA . ARG A 1 215 ? -10.857 29.538 2.118 1.00 80.75 215 ARG A CA 1
ATOM 1702 C C . ARG A 1 215 ? -10.577 28.769 0.836 1.00 80.75 215 ARG A C 1
ATOM 1704 O O . ARG A 1 215 ? -9.418 28.559 0.492 1.00 80.75 215 ARG A O 1
ATOM 1711 N N . VAL A 1 216 ? -11.631 28.365 0.134 1.00 77.69 216 VAL A N 1
ATOM 1712 C CA . VAL A 1 216 ? -11.509 27.787 -1.208 1.00 77.69 216 VAL A CA 1
ATOM 1713 C C . VAL A 1 216 ? -11.457 28.945 -2.210 1.00 77.69 216 VAL A C 1
ATOM 1715 O O . VAL A 1 216 ? -12.418 29.716 -2.270 1.00 77.69 216 VAL A O 1
ATOM 1718 N N . PRO A 1 217 ? -10.361 29.126 -2.967 1.00 78.19 217 PRO A N 1
ATOM 1719 C CA . PRO A 1 217 ? -10.315 30.147 -4.004 1.00 78.19 217 PRO A CA 1
ATOM 1720 C C . PRO A 1 217 ? -11.343 29.806 -5.091 1.00 78.19 217 PRO A C 1
ATOM 1722 O O . PRO A 1 217 ? -11.233 28.774 -5.742 1.00 78.19 217 PRO A O 1
ATOM 1725 N N . LEU A 1 218 ? -12.355 30.662 -5.267 1.00 74.69 218 LEU A N 1
ATOM 1726 C CA . LEU A 1 218 ? -13.346 30.530 -6.348 1.00 74.69 218 LEU A CA 1
ATOM 1727 C C . LEU A 1 218 ? -12.734 30.879 -7.707 1.00 74.69 218 LEU A C 1
ATOM 1729 O O . LEU A 1 218 ? -13.057 30.266 -8.720 1.00 74.69 218 LEU A O 1
ATOM 1733 N N . TYR A 1 219 ? -11.823 31.850 -7.704 1.00 75.81 219 TYR A N 1
ATOM 1734 C CA . TYR A 1 219 ? -11.021 32.201 -8.859 1.00 75.81 219 TYR A CA 1
ATOM 1735 C C . TYR A 1 219 ? -9.635 31.595 -8.675 1.00 75.81 219 TYR A C 1
ATOM 1737 O O . TYR A 1 219 ? -8.893 31.946 -7.755 1.00 75.81 219 TYR A O 1
ATOM 1745 N N . HIS A 1 220 ? -9.283 30.666 -9.558 1.00 75.56 220 HIS A N 1
ATOM 1746 C CA . HIS A 1 220 ? -7.949 30.080 -9.643 1.00 75.56 220 HIS A CA 1
ATOM 1747 C C . HIS A 1 220 ? -6.960 31.077 -10.273 1.00 75.56 220 HIS A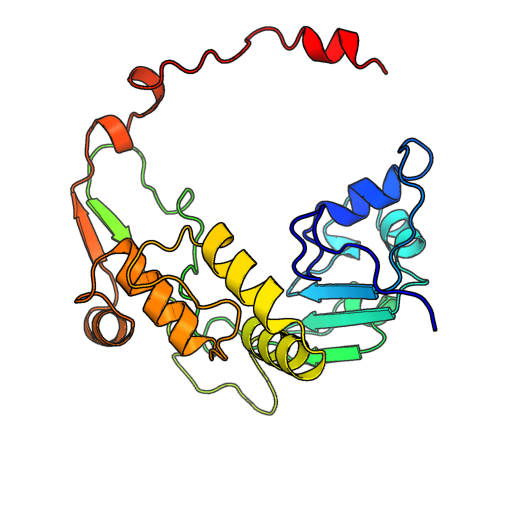 C 1
ATOM 1749 O O . HIS A 1 220 ? -6.256 30.754 -11.220 1.00 75.56 220 HIS A O 1
ATOM 1755 N N . GLU A 1 221 ? -6.904 32.315 -9.773 1.00 73.81 221 GLU A N 1
ATOM 1756 C CA . GLU A 1 221 ? -6.085 33.407 -10.333 1.00 73.81 221 GLU A CA 1
ATOM 1757 C C . GLU A 1 221 ? -4.590 33.063 -10.367 1.00 73.81 221 GLU A C 1
ATOM 1759 O O . GLU A 1 221 ? -3.833 33.585 -11.182 1.00 73.81 221 GLU A O 1
ATOM 1764 N N . TRP A 1 222 ? -4.157 32.144 -9.501 1.00 68.00 222 TRP A N 1
ATOM 1765 C CA . TRP A 1 222 ? -2.807 31.597 -9.514 1.00 68.00 222 TRP A CA 1
ATOM 1766 C C . TRP A 1 222 ? -2.509 30.782 -10.780 1.00 68.00 222 TRP A C 1
ATOM 1768 O O . TRP A 1 222 ? -1.366 30.792 -11.216 1.00 68.00 222 TRP A O 1
ATOM 1778 N N . VAL A 1 223 ? -3.500 30.158 -11.427 1.00 68.38 223 VAL A N 1
ATOM 1779 C CA . VAL A 1 223 ? -3.311 29.434 -12.699 1.00 68.38 223 VAL A CA 1
ATOM 1780 C C . VAL A 1 223 ? -2.855 30.390 -13.803 1.00 68.38 223 VAL A C 1
ATOM 1782 O O . VAL A 1 223 ? -1.939 30.061 -14.547 1.00 68.38 223 VAL A O 1
ATOM 1785 N N . LEU A 1 224 ? -3.375 31.624 -13.837 1.00 66.31 224 LEU A N 1
ATOM 1786 C CA . LEU A 1 224 ? -2.895 32.657 -14.767 1.00 66.31 224 LEU A CA 1
ATOM 1787 C C . LEU A 1 224 ? -1.434 33.055 -14.505 1.00 66.31 224 LEU A C 1
ATOM 1789 O O . LEU A 1 224 ? -0.741 33.469 -15.427 1.00 66.31 224 LEU A O 1
ATOM 1793 N N . ARG A 1 225 ? -0.953 32.937 -13.258 1.00 63.00 225 ARG A N 1
ATOM 1794 C CA . ARG A 1 225 ? 0.452 33.213 -12.911 1.00 63.00 225 ARG A CA 1
ATOM 1795 C C . ARG A 1 225 ? 1.400 32.083 -13.304 1.00 63.00 225 ARG A C 1
ATOM 1797 O O . ARG A 1 225 ? 2.584 32.358 -13.466 1.00 63.00 225 ARG A O 1
ATOM 1804 N N . PHE A 1 226 ? 0.905 30.851 -13.420 1.00 59.97 226 PHE A N 1
ATOM 1805 C CA . PHE A 1 226 ? 1.718 29.692 -13.801 1.00 59.97 226 PHE A CA 1
ATOM 1806 C C . PHE A 1 226 ? 1.718 29.398 -15.309 1.00 59.97 226 PHE A C 1
ATOM 1808 O O . PHE A 1 226 ? 2.539 28.594 -15.728 1.00 59.97 226 PHE A O 1
ATOM 1815 N N . GLY A 1 227 ? 0.920 30.125 -16.105 1.00 46.31 227 GLY A N 1
ATOM 1816 C CA . GLY A 1 227 ? 1.059 30.205 -17.566 1.00 46.31 227 GLY A CA 1
ATOM 1817 C C . GLY A 1 227 ? 0.703 28.927 -18.340 1.00 46.31 227 GLY A C 1
ATOM 1818 O O . GLY A 1 227 ? 0.498 27.866 -17.757 1.00 46.31 227 GLY A O 1
ATOM 1819 N N . GLU A 1 228 ? 0.581 29.084 -19.661 1.00 39.31 228 GLU A N 1
ATOM 1820 C CA . GLU A 1 228 ? 0.434 28.021 -20.675 1.00 39.31 228 GLU A CA 1
ATOM 1821 C C . GLU A 1 228 ? 1.627 27.050 -20.734 1.00 39.31 228 GLU A C 1
ATOM 1823 O O . GLU A 1 228 ? 2.778 27.508 -20.546 1.00 39.31 228 GLU A O 1
#

Foldseek 3Di:
DDDPPDPPPDLDPLADDLCVLVVLLCVVVDPDPDAAQAYEAEADPNLVPDDDSPSSCVRQQNHAYEYEHCDDDPCCVRRYPHYAHAFDLQADKALDPDDLPPPDDADWDKDKGFIRDNNDHGPDRHYHPVQVSLVVCVVVVNQLSVQVSLCVVLVADPPLRGDSPDRDGPQSSSQSSQCRVPNNCRGPVVCVVVGMDIDTDDPCRNVVPVVDPDDDPPDVVVVVVVPD

Secondary structure (DSSP, 8-state):
------TTSS---SB--TTHHHHHHTGGGS-------EEEEES--HHHHSS-HHHHHHHHTTSEEEEEESS--HHHHHH-SEEEEPPPTTT--BS--S-TTTS--SSSSEEEEE-BPPSSPPPTT---HHHHHHHHHHHHT-HHHHHHHHHHHTT--TTSPPPTT----HHHHHHHHHHHHH-TTSSHHHHHHH-EEEEEPPHHHHT-GGG------SS-HHHHHH--

InterPro domains:
  IPR050612 Prokaryotic Molybdopterin Oxidoreductases [PTHR43742] (35-201)

Radius of gyration: 20.63 Å; chains: 1; bounding box: 57×55×49 Å

Organism: NCBI:txid412755

Sequence (228 aa):
SAPLHNWRGLGGWPITTCLTPLAAAVRNKSSLDYQPEVLINCGSNLLMSEAGPEMSFEAFKNCFVISFNLFSDETAEALADIVLPDACYLERLDPLPNWLGHDLSAGMGDWGYQVCQPAVEPLYERRHFCEVLLEIGQRVGFSDGMNARANLLYGLKPPHVLNPEGEYSWHQIGDSVCKSWFGPEHGLEWFKENGVLTWPKRLEESYWKPFSHARVPLYHEWVLRFGE